Protein AF-A0A1Y0I5H1-F1 (afdb_monomer_lite)

InterPro domains:
  IPR023614 Porin domain superfamily [G3DSA:2.40.160.10] (7-225)

Organism: NCBI:txid141451

Sequence (228 aa):
MSQFDAQILVAAFELSYNDWTLGLRKSNMQVDVLLQNEVLRRGSSILEQTASSLSILPAENADIEGSNLSLRYDDGALLILGEMSYFDLEGLFVDTDSFYLTTGYRFGQWLPHITYARLNSTDDDIRRAPRIETIKNNLPAGSADQIAVATVQSLAPILWNQESTSYAIGVNYFFSPQVVGKLEAKMVTDRNGTISQFQNANTSGASAPVIPDDNRILIYGLSVDVVF

pLDDT: mean 78.59, std 16.6, range [37.0, 98.44]

Structure (mmCIF, N/CA/C/O backbone):
data_AF-A0A1Y0I5H1-F1
#
_entry.id   AF-A0A1Y0I5H1-F1
#
loop_
_atom_site.group_PDB
_atom_site.id
_atom_site.type_symbol
_atom_site.label_atom_id
_atom_site.label_alt_id
_atom_site.label_comp_id
_atom_site.label_asym_id
_atom_site.label_entity_id
_atom_site.label_seq_id
_atom_site.pdbx_PDB_ins_code
_atom_site.Cartn_x
_atom_site.Cartn_y
_atom_site.Cartn_z
_atom_site.occupancy
_atom_site.B_iso_or_equiv
_atom_site.auth_seq_id
_atom_site.auth_comp_id
_atom_site.auth_asym_id
_atom_site.auth_atom_id
_atom_site.pdbx_PDB_model_num
ATOM 1 N N . MET A 1 1 ? 28.558 2.112 -5.847 1.00 53.69 1 MET A N 1
ATOM 2 C CA . MET A 1 1 ? 27.935 2.276 -4.522 1.00 53.69 1 MET A CA 1
ATOM 3 C C . MET A 1 1 ? 26.735 3.186 -4.694 1.00 53.69 1 MET A C 1
ATOM 5 O O . MET A 1 1 ? 26.931 4.340 -5.035 1.00 53.69 1 MET A O 1
ATOM 9 N N . SER A 1 2 ? 25.517 2.660 -4.578 1.00 57.19 2 SER A N 1
ATOM 10 C CA . SER A 1 2 ? 24.308 3.486 -4.677 1.00 57.19 2 SER A CA 1
ATOM 11 C C . SER A 1 2 ? 24.184 4.406 -3.465 1.00 57.19 2 SER A C 1
ATOM 13 O O . SER A 1 2 ? 24.514 3.993 -2.353 1.00 57.19 2 SER A O 1
ATOM 15 N N . GLN A 1 3 ? 23.746 5.640 -3.701 1.00 66.19 3 GLN A N 1
ATOM 16 C CA . GLN A 1 3 ? 23.478 6.649 -2.679 1.00 66.19 3 GLN A CA 1
ATOM 17 C C . GLN A 1 3 ? 21.975 6.932 -2.657 1.00 66.19 3 GLN A C 1
ATOM 19 O O . GLN A 1 3 ? 21.329 6.878 -3.702 1.00 66.19 3 GLN A O 1
ATOM 24 N N . PHE A 1 4 ? 21.452 7.187 -1.460 1.00 71.12 4 PHE A N 1
ATOM 25 C CA . PHE A 1 4 ? 20.051 7.501 -1.211 1.00 71.12 4 PHE A CA 1
ATOM 26 C C . PHE A 1 4 ? 20.007 8.716 -0.286 1.00 71.12 4 PHE A C 1
ATOM 28 O O . PHE A 1 4 ? 20.601 8.661 0.795 1.00 71.12 4 PHE A O 1
ATOM 35 N N . ASP A 1 5 ? 19.344 9.785 -0.712 1.00 79.06 5 ASP A N 1
ATOM 36 C CA . ASP A 1 5 ? 18.984 10.914 0.151 1.00 79.06 5 ASP A CA 1
ATOM 37 C C . ASP A 1 5 ? 17.459 10.971 0.265 1.00 79.06 5 ASP A C 1
ATOM 39 O O . ASP A 1 5 ? 16.754 10.647 -0.687 1.00 79.06 5 ASP A O 1
ATOM 43 N N . ALA A 1 6 ? 16.939 11.286 1.447 1.00 81.44 6 ALA A N 1
ATOM 44 C CA . ALA A 1 6 ? 15.507 11.238 1.709 1.00 81.44 6 ALA A CA 1
ATOM 45 C C . ALA A 1 6 ? 15.081 12.353 2.659 1.00 81.44 6 ALA A C 1
ATOM 47 O O . ALA A 1 6 ? 15.573 12.470 3.785 1.00 81.44 6 ALA A O 1
ATOM 48 N N . GLN A 1 7 ? 14.087 13.122 2.227 1.00 85.00 7 GLN A N 1
ATOM 49 C CA . GLN A 1 7 ? 13.438 14.151 3.022 1.00 85.00 7 GLN A CA 1
ATOM 50 C C . GLN A 1 7 ? 11.961 13.809 3.184 1.00 85.00 7 GLN A C 1
ATOM 52 O O . GLN A 1 7 ? 11.252 13.523 2.222 1.00 85.00 7 GLN A O 1
ATOM 57 N N . ILE A 1 8 ? 11.480 13.833 4.426 1.00 85.69 8 ILE A N 1
ATOM 58 C CA . ILE A 1 8 ? 10.082 13.540 4.744 1.00 85.69 8 ILE A CA 1
ATOM 59 C C . ILE A 1 8 ? 9.543 14.665 5.615 1.00 85.69 8 ILE A C 1
ATOM 61 O O . ILE A 1 8 ? 10.059 14.931 6.702 1.00 85.69 8 ILE A O 1
ATOM 65 N N . LEU A 1 9 ? 8.462 15.290 5.158 1.00 89.50 9 LEU A N 1
ATOM 66 C CA . LEU A 1 9 ? 7.702 16.262 5.927 1.00 89.50 9 LEU A CA 1
ATOM 67 C C . LEU A 1 9 ? 6.339 15.679 6.284 1.00 89.50 9 LEU A C 1
ATOM 69 O O . LEU A 1 9 ? 5.586 15.238 5.418 1.00 89.50 9 LEU A O 1
ATOM 73 N N . VAL A 1 10 ? 5.992 15.732 7.567 1.00 90.69 10 VAL A N 1
ATOM 74 C CA . VAL A 1 10 ? 4.729 15.207 8.084 1.00 90.69 10 VAL A CA 1
ATOM 75 C C . VAL A 1 10 ? 3.991 16.292 8.854 1.00 90.69 10 VAL A C 1
ATOM 77 O O . VAL A 1 10 ? 4.539 16.885 9.779 1.00 90.69 10 VAL A O 1
ATOM 80 N N . ALA A 1 11 ? 2.718 16.484 8.524 1.00 89.62 11 ALA A N 1
ATOM 81 C CA . ALA A 1 11 ? 1.758 17.204 9.345 1.00 89.62 11 ALA A CA 1
ATOM 82 C C . ALA A 1 11 ? 0.715 16.211 9.875 1.00 89.62 11 ALA A C 1
ATOM 84 O O . ALA A 1 11 ? 0.115 15.457 9.110 1.00 89.62 11 ALA A O 1
ATOM 85 N N . ALA A 1 12 ? 0.497 16.202 11.187 1.00 91.50 12 ALA A N 1
ATOM 86 C CA . ALA A 1 12 ? -0.486 15.340 11.832 1.00 91.50 12 ALA A CA 1
ATOM 87 C C . ALA A 1 12 ? -1.401 16.174 12.727 1.00 91.50 12 ALA A C 1
ATOM 89 O O . ALA A 1 12 ? -0.939 17.049 13.460 1.00 91.50 12 ALA A O 1
ATOM 90 N N . PHE A 1 13 ? -2.692 15.884 12.658 1.00 92.12 13 PHE A N 1
ATOM 91 C CA . PHE A 1 13 ? -3.715 16.429 13.528 1.00 92.12 13 PHE A CA 1
ATOM 92 C C . PHE A 1 13 ? -4.471 15.270 14.170 1.00 92.12 13 PHE A C 1
ATOM 94 O O . PHE A 1 13 ? -4.929 14.363 13.478 1.00 92.12 13 PHE A O 1
ATOM 101 N N . GLU A 1 14 ? -4.614 15.313 15.487 1.00 93.38 14 GLU A N 1
ATOM 102 C CA . GLU A 1 14 ? -5.397 14.343 16.242 1.00 93.38 14 GLU A CA 1
ATOM 103 C C . GLU A 1 14 ? -6.351 15.096 17.166 1.00 93.38 14 GLU A C 1
ATOM 105 O O . GLU A 1 14 ? -5.945 15.998 17.902 1.00 93.38 14 GLU A O 1
ATOM 110 N N . LEU A 1 15 ? -7.628 14.736 17.095 1.00 91.12 15 LEU A N 1
ATOM 111 C CA . LEU A 1 15 ? -8.673 15.214 17.982 1.00 91.12 15 LEU A CA 1
ATOM 112 C C . LEU A 1 15 ? -9.238 14.024 18.742 1.00 91.12 15 LEU A C 1
ATOM 114 O O . LEU A 1 15 ? -9.801 13.119 18.131 1.00 91.12 15 LEU A O 1
ATOM 118 N N . SER A 1 16 ? -9.157 14.084 20.064 1.00 92.69 16 SER A N 1
ATOM 119 C CA . SER A 1 16 ? -9.699 13.057 20.948 1.00 92.69 16 SER A CA 1
ATOM 120 C C . SER A 1 16 ? -10.659 13.699 21.944 1.00 92.69 16 SER A C 1
ATOM 122 O O . SER A 1 16 ? -10.320 14.700 22.581 1.00 92.69 16 SER A O 1
ATOM 124 N N . TYR A 1 17 ? -11.861 13.148 22.081 1.00 88.00 17 TYR A N 1
ATOM 125 C CA . TYR A 1 17 ? -12.844 13.571 23.077 1.00 88.00 17 TYR A CA 1
ATOM 126 C C . TYR A 1 17 ? -13.616 12.350 23.580 1.00 88.00 17 TYR A C 1
ATOM 128 O O . TYR A 1 17 ? -14.210 11.621 22.799 1.00 88.00 17 TYR A O 1
ATOM 136 N N . ASN A 1 18 ? -13.629 12.125 24.896 1.00 91.81 18 ASN A N 1
ATOM 137 C CA . ASN A 1 18 ? -14.123 10.880 25.498 1.00 91.81 18 ASN A CA 1
ATOM 138 C C . ASN A 1 18 ? -13.495 9.646 24.819 1.00 91.81 18 ASN A C 1
ATOM 140 O O . ASN A 1 18 ? -12.273 9.544 24.761 1.00 91.81 18 ASN A O 1
ATOM 144 N N . ASP A 1 19 ? -14.330 8.744 24.303 1.00 88.56 19 ASP A N 1
ATOM 145 C CA . ASP A 1 19 ? -13.908 7.499 23.667 1.00 88.56 19 ASP A CA 1
ATOM 146 C C . ASP A 1 19 ? -13.645 7.648 22.160 1.00 88.56 19 ASP A C 1
ATOM 148 O O . ASP A 1 19 ? -13.173 6.695 21.547 1.00 88.56 19 ASP A O 1
ATOM 152 N N . TRP A 1 20 ? -13.927 8.817 21.555 1.00 91.62 20 TRP A N 1
ATOM 153 C CA . TRP A 1 20 ? -13.687 9.045 20.128 1.00 91.62 20 TRP A CA 1
ATOM 154 C C . TRP A 1 20 ? -12.394 9.790 19.837 1.00 91.62 20 TRP A C 1
ATOM 156 O O . TRP A 1 20 ? -12.107 10.841 20.408 1.00 91.62 20 TRP A O 1
ATOM 166 N N . THR A 1 21 ? -11.672 9.255 18.859 1.00 95.00 21 THR A N 1
ATOM 167 C CA . THR A 1 21 ? -10.434 9.781 18.300 1.00 95.00 21 THR A CA 1
ATOM 168 C C . THR A 1 21 ? -10.585 9.911 16.790 1.00 95.00 21 THR A C 1
ATOM 170 O O . THR A 1 21 ? -10.915 8.947 16.099 1.00 95.00 21 THR A O 1
ATOM 173 N N . LEU A 1 22 ? -10.305 11.103 16.270 1.00 94.69 22 LEU A N 1
ATOM 174 C CA . LEU A 1 22 ? -10.183 11.408 14.851 1.00 94.69 22 LEU A CA 1
ATOM 175 C C . LEU A 1 22 ? -8.746 11.848 14.566 1.00 94.69 22 LEU A C 1
ATOM 177 O O . LEU A 1 22 ? -8.298 12.886 15.047 1.00 94.69 22 LEU A O 1
ATOM 181 N N . GLY A 1 23 ? -8.040 11.072 13.756 1.00 95.00 23 GLY A N 1
ATOM 182 C CA . GLY A 1 23 ? -6.705 11.378 13.266 1.00 95.00 23 GLY A CA 1
ATOM 183 C C . GLY A 1 23 ? -6.734 11.719 11.783 1.00 95.00 23 GLY A C 1
ATOM 184 O O . GLY A 1 23 ? -7.346 11.009 10.986 1.00 95.00 23 GLY A O 1
ATOM 185 N N . LEU A 1 24 ? -6.040 12.787 11.412 1.00 94.50 24 LEU A N 1
ATOM 186 C CA . LEU A 1 24 ? -5.734 13.147 10.035 1.00 94.50 24 LEU A CA 1
ATOM 187 C C . LEU A 1 24 ? -4.230 13.355 9.914 1.00 94.50 24 LEU A C 1
ATOM 189 O O . LEU A 1 24 ? -3.633 14.099 10.693 1.00 94.50 24 LEU A O 1
ATOM 193 N N . ARG A 1 25 ? -3.606 12.735 8.919 1.00 94.81 25 ARG A N 1
ATOM 194 C CA . ARG A 1 25 ? -2.179 12.913 8.655 1.00 94.81 25 ARG A CA 1
ATOM 195 C C . ARG A 1 25 ? -1.967 13.205 7.188 1.00 94.81 25 ARG A C 1
ATOM 197 O O . ARG A 1 25 ? -2.499 12.499 6.345 1.00 94.81 25 ARG A O 1
ATOM 204 N N . LYS A 1 26 ? -1.154 14.212 6.897 1.00 93.88 26 LYS A N 1
ATOM 205 C CA . LYS A 1 26 ? -0.602 14.444 5.568 1.00 93.88 26 LYS A CA 1
ATOM 206 C C . LYS A 1 26 ? 0.908 14.296 5.639 1.00 93.88 26 LYS A C 1
ATOM 208 O O . LYS A 1 26 ? 1.537 14.875 6.525 1.00 93.88 26 LYS A O 1
ATOM 213 N N . SER A 1 27 ? 1.501 13.582 4.698 1.00 92.75 27 SER A N 1
ATOM 214 C CA . SER A 1 27 ? 2.949 13.606 4.514 1.00 92.75 27 SER A CA 1
ATOM 215 C C . SER A 1 27 ? 3.306 13.881 3.071 1.00 92.75 27 SER A C 1
ATOM 217 O O . SER A 1 27 ? 2.583 13.470 2.170 1.00 92.75 27 SER A O 1
ATOM 219 N N . ASN A 1 28 ? 4.425 14.566 2.876 1.00 91.75 28 ASN A N 1
ATOM 220 C CA . ASN A 1 28 ? 5.107 14.628 1.596 1.00 91.75 28 ASN A CA 1
ATOM 221 C C . ASN A 1 28 ? 6.512 14.054 1.788 1.00 91.75 28 ASN A C 1
ATOM 223 O O . ASN A 1 28 ? 7.114 14.216 2.854 1.00 91.75 28 ASN A O 1
ATOM 227 N N . MET A 1 29 ? 7.006 13.370 0.775 1.00 90.62 29 MET A N 1
ATOM 228 C CA . MET A 1 29 ? 8.293 12.701 0.761 1.00 90.62 29 MET A CA 1
ATOM 229 C C . MET A 1 29 ? 8.994 13.039 -0.546 1.00 90.62 29 MET A C 1
ATOM 231 O O . MET A 1 29 ? 8.347 13.079 -1.584 1.00 90.62 29 MET A O 1
ATOM 235 N N . GLN A 1 30 ? 10.299 13.247 -0.470 1.00 88.31 30 GLN A N 1
ATOM 236 C CA . GLN A 1 30 ? 11.185 13.345 -1.618 1.00 88.31 30 GLN A CA 1
ATOM 237 C C . GLN A 1 30 ? 12.365 12.406 -1.371 1.00 88.31 30 GLN A C 1
ATOM 239 O O . GLN A 1 30 ? 12.932 12.414 -0.272 1.00 88.31 30 GLN A O 1
ATOM 244 N N . VAL A 1 31 ? 12.682 11.549 -2.337 1.00 82.50 31 VAL A N 1
ATOM 245 C CA . VAL A 1 31 ? 13.797 10.600 -2.253 1.00 82.50 31 VAL A CA 1
ATOM 246 C C . VAL A 1 31 ? 14.593 10.637 -3.544 1.00 82.50 31 VAL A C 1
ATOM 248 O O . VAL A 1 31 ? 14.040 10.361 -4.602 1.00 82.50 31 VAL A O 1
ATOM 251 N N . ASP A 1 32 ? 15.896 10.856 -3.417 1.00 80.44 32 ASP A N 1
ATOM 252 C CA . ASP A 1 32 ? 16.825 10.879 -4.540 1.00 80.44 32 ASP A CA 1
ATOM 253 C C . ASP A 1 32 ? 17.612 9.560 -4.555 1.00 80.44 32 ASP A C 1
ATOM 255 O O . ASP A 1 32 ? 18.224 9.161 -3.552 1.00 80.44 32 ASP A O 1
ATOM 259 N N . VAL A 1 33 ? 17.604 8.855 -5.687 1.00 71.38 33 VAL A N 1
ATOM 260 C CA . VAL A 1 33 ? 18.210 7.525 -5.843 1.00 71.38 33 VAL A CA 1
ATOM 261 C C . VAL A 1 33 ? 19.281 7.520 -6.930 1.00 71.38 33 VAL A C 1
ATOM 263 O O . VAL A 1 33 ? 18.996 7.755 -8.099 1.00 71.38 33 VAL A O 1
ATOM 266 N N . LEU A 1 34 ? 20.505 7.115 -6.575 1.00 71.00 34 LEU A N 1
ATOM 267 C CA . LEU A 1 34 ? 21.617 6.933 -7.521 1.00 71.00 34 LEU A CA 1
ATOM 268 C C . LEU A 1 34 ? 21.844 5.444 -7.842 1.00 71.00 34 LEU A C 1
ATOM 270 O O . LEU A 1 34 ? 22.349 4.673 -7.012 1.00 71.00 34 LEU A O 1
ATOM 274 N N . LEU A 1 35 ? 21.533 5.018 -9.073 1.00 63.56 35 LEU A N 1
ATOM 275 C CA . LEU A 1 35 ? 21.743 3.641 -9.558 1.00 63.56 35 LEU A CA 1
ATOM 276 C C . LEU A 1 35 ? 22.983 3.533 -10.462 1.00 63.56 35 LEU A C 1
ATOM 278 O O . LEU A 1 35 ? 23.001 4.014 -11.587 1.00 63.56 35 LEU A O 1
ATOM 282 N N . GLN A 1 36 ? 24.021 2.818 -10.013 1.00 67.38 36 GLN A N 1
ATOM 283 C CA . GLN A 1 36 ? 25.292 2.684 -10.752 1.00 67.38 36 GLN A CA 1
ATOM 284 C C . GLN A 1 36 ? 25.363 1.428 -11.651 1.00 67.38 36 GLN A C 1
ATOM 286 O O . GLN A 1 36 ? 26.366 0.712 -11.634 1.00 67.38 36 GLN A O 1
ATOM 291 N N . ASN A 1 37 ? 24.306 1.107 -12.410 1.00 72.75 37 ASN A N 1
ATOM 292 C CA . ASN A 1 37 ? 24.316 -0.044 -13.329 1.00 72.75 37 ASN A CA 1
ATOM 293 C C . ASN A 1 37 ? 24.606 0.378 -14.780 1.00 72.75 37 ASN A C 1
ATOM 295 O O . ASN A 1 37 ? 23.761 0.957 -15.456 1.00 72.75 37 ASN A O 1
ATOM 299 N N . GLU A 1 38 ? 25.788 0.014 -15.278 1.00 72.62 38 GLU A N 1
ATOM 300 C CA . GLU A 1 38 ? 26.283 0.405 -16.604 1.00 72.62 38 GLU A CA 1
ATOM 301 C C . GLU A 1 38 ? 25.491 -0.196 -17.781 1.00 72.62 38 GLU A C 1
ATOM 303 O O . GLU A 1 38 ? 25.327 0.453 -18.813 1.00 72.62 38 GLU A O 1
ATOM 308 N N . VAL A 1 39 ? 24.980 -1.426 -17.650 1.00 68.00 39 VAL A N 1
ATOM 309 C CA . VAL A 1 39 ? 24.221 -2.099 -18.724 1.00 68.00 39 VAL A CA 1
ATOM 310 C C . VAL A 1 39 ? 22.862 -1.444 -18.903 1.00 68.00 39 VAL A C 1
ATOM 312 O O . VAL A 1 39 ? 22.449 -1.171 -20.030 1.00 68.00 39 VAL A O 1
ATOM 315 N N . LEU A 1 40 ? 22.197 -1.160 -17.785 1.00 68.75 40 LEU A N 1
ATOM 316 C CA . LEU A 1 40 ? 20.958 -0.408 -17.785 1.00 68.75 40 LEU A CA 1
ATOM 317 C C . LEU A 1 40 ? 21.232 0.983 -18.383 1.00 68.75 40 LEU A C 1
ATOM 319 O O . LEU A 1 40 ? 20.644 1.312 -19.414 1.00 68.75 40 LEU A O 1
ATOM 323 N N . ARG A 1 41 ? 22.179 1.752 -17.827 1.00 72.75 41 ARG A N 1
ATOM 324 C CA . ARG A 1 41 ? 22.505 3.124 -18.265 1.00 72.75 41 ARG A CA 1
ATOM 325 C C . ARG A 1 41 ? 22.682 3.243 -19.783 1.00 72.75 41 ARG A C 1
ATOM 327 O O . ARG A 1 41 ? 22.099 4.120 -20.418 1.00 72.75 41 ARG A O 1
ATOM 334 N N . ARG A 1 42 ? 23.442 2.321 -20.382 1.00 74.00 42 ARG A N 1
ATOM 335 C CA . ARG A 1 42 ? 23.645 2.265 -21.838 1.00 74.00 42 ARG A CA 1
ATOM 336 C C . ARG A 1 42 ? 22.339 1.987 -22.586 1.00 74.00 42 ARG A C 1
ATOM 338 O O . ARG A 1 42 ? 22.044 2.688 -23.549 1.00 74.00 42 ARG A O 1
ATOM 345 N N . GLY A 1 43 ? 21.534 1.036 -22.111 1.00 69.69 43 GLY A N 1
ATOM 346 C CA . GLY A 1 43 ? 20.212 0.732 -22.664 1.00 69.69 43 GLY A CA 1
ATOM 347 C C . GLY A 1 43 ? 19.272 1.941 -22.705 1.00 69.69 43 GLY A C 1
ATOM 348 O O . GLY A 1 43 ? 18.711 2.210 -23.764 1.00 69.69 43 GLY A O 1
ATOM 349 N N . SER A 1 44 ? 19.145 2.703 -21.608 1.00 69.38 44 SER A N 1
ATOM 350 C CA . SER A 1 44 ? 18.296 3.915 -21.592 1.00 69.38 44 SER A CA 1
ATOM 351 C C . SER A 1 44 ? 18.821 5.000 -22.516 1.00 69.38 44 SER A C 1
ATOM 353 O O . SER A 1 44 ? 18.056 5.520 -23.316 1.00 69.38 44 SER A O 1
ATOM 355 N N . SER A 1 45 ? 20.132 5.269 -22.521 1.00 72.69 45 SER A N 1
ATOM 356 C CA . SER A 1 45 ? 20.697 6.320 -23.385 1.00 72.69 45 SER A CA 1
ATOM 357 C C . SER A 1 45 ? 20.431 6.088 -24.881 1.00 72.69 45 SER A C 1
ATOM 359 O O . SER A 1 45 ? 20.210 7.029 -25.642 1.00 72.69 45 SER A O 1
ATOM 361 N N . ILE A 1 46 ? 20.403 4.822 -25.309 1.00 70.94 46 ILE A N 1
ATOM 362 C CA . ILE A 1 46 ? 20.070 4.435 -26.685 1.00 70.94 46 ILE A CA 1
ATOM 363 C C . ILE A 1 46 ? 18.572 4.627 -26.949 1.00 70.94 46 ILE A C 1
ATOM 365 O O . ILE A 1 46 ? 18.185 5.062 -28.037 1.00 70.94 46 ILE A O 1
ATOM 369 N N . LEU A 1 47 ? 17.729 4.320 -25.960 1.00 69.81 47 LEU A N 1
ATOM 370 C CA . LEU A 1 47 ? 16.278 4.474 -26.045 1.00 69.81 47 LEU A CA 1
ATOM 371 C C . LEU A 1 47 ? 15.877 5.953 -26.076 1.00 69.81 47 LEU A C 1
ATOM 373 O O . LEU A 1 47 ? 15.130 6.325 -26.972 1.00 69.81 47 LEU A O 1
ATOM 377 N N . GLU A 1 48 ? 16.459 6.801 -25.231 1.00 69.25 48 GLU A N 1
ATOM 378 C CA . GLU A 1 48 ? 16.252 8.256 -25.219 1.00 69.25 48 GLU A CA 1
ATOM 379 C C . GLU A 1 48 ? 16.714 8.918 -26.524 1.00 69.25 48 GLU A C 1
ATOM 381 O O . GLU A 1 48 ? 16.016 9.763 -27.085 1.00 69.25 48 GLU A O 1
ATOM 386 N N . GLN A 1 49 ? 17.871 8.512 -27.059 1.00 69.81 49 GLN A N 1
ATOM 387 C CA . GLN A 1 49 ? 18.387 9.061 -28.316 1.00 69.81 49 GLN A CA 1
ATOM 388 C C . GLN A 1 49 ? 17.516 8.674 -29.521 1.00 69.81 49 GLN A C 1
ATOM 390 O O . GLN A 1 49 ? 17.398 9.442 -30.476 1.00 69.81 49 GLN A O 1
ATOM 395 N N . THR A 1 50 ? 16.905 7.488 -29.486 1.00 65.00 50 THR A N 1
ATOM 396 C CA . THR A 1 50 ? 16.101 6.960 -30.601 1.00 65.00 50 THR A CA 1
ATOM 397 C C . THR A 1 50 ? 14.616 7.307 -30.468 1.00 65.00 50 THR A C 1
ATOM 399 O O . THR A 1 50 ? 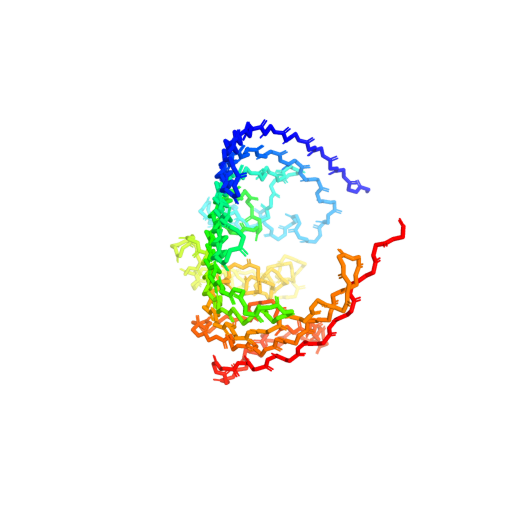13.898 7.419 -31.462 1.00 65.00 50 THR A O 1
ATOM 402 N N . ALA A 1 51 ? 14.145 7.493 -29.242 1.00 62.91 51 ALA A N 1
ATOM 403 C 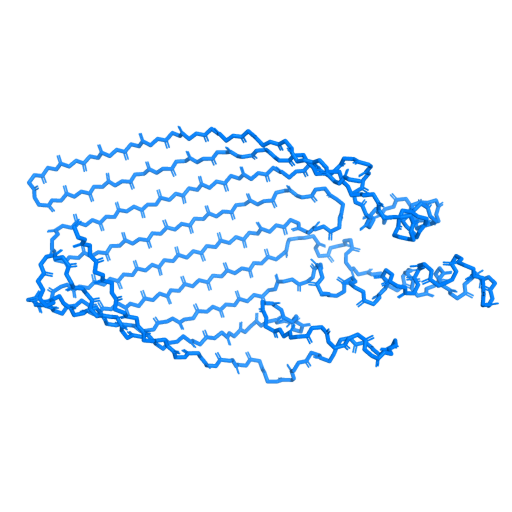CA . ALA A 1 51 ? 12.790 7.865 -28.898 1.00 62.91 51 ALA A CA 1
ATOM 404 C C . ALA A 1 51 ? 12.829 8.720 -27.629 1.00 62.91 51 ALA A C 1
ATOM 406 O O . ALA A 1 51 ? 12.709 8.217 -26.520 1.00 62.91 51 ALA A O 1
ATOM 407 N N . SER A 1 52 ? 12.930 10.035 -27.807 1.00 57.97 52 SER A N 1
ATOM 408 C CA . SER A 1 52 ? 13.062 11.013 -26.718 1.00 57.97 52 SER A CA 1
ATOM 409 C C . SER A 1 52 ? 11.907 11.028 -25.710 1.00 57.97 52 SER A C 1
ATOM 411 O O . SER A 1 52 ? 12.013 11.675 -24.678 1.00 57.97 52 SER A O 1
ATOM 413 N N . SER A 1 53 ? 10.805 10.331 -26.001 1.00 55.91 53 SER A N 1
ATOM 414 C CA . SER A 1 53 ? 9.687 10.113 -25.077 1.00 55.91 53 SER A CA 1
ATOM 415 C C . SER A 1 53 ? 9.818 8.834 -24.233 1.00 55.91 53 SER A C 1
ATOM 417 O O . SER A 1 53 ? 8.884 8.498 -23.520 1.00 55.91 53 SER A O 1
ATOM 419 N N . LEU A 1 54 ? 10.888 8.051 -24.399 1.00 56.69 54 LEU A N 1
ATOM 420 C CA . LEU A 1 54 ? 11.166 6.807 -23.678 1.00 56.69 54 LEU A CA 1
ATOM 421 C C . LEU A 1 54 ? 12.415 7.025 -22.818 1.00 56.69 54 LEU A C 1
ATOM 423 O O . LEU A 1 54 ? 13.509 6.605 -23.188 1.00 56.69 54 LEU A O 1
ATOM 427 N N . SER A 1 55 ? 12.235 7.695 -21.681 1.00 55.50 55 SER A N 1
ATOM 428 C CA . SER A 1 55 ? 13.192 7.624 -20.576 1.00 55.50 55 SER A CA 1
ATOM 429 C C . SER A 1 55 ? 12.808 6.410 -19.741 1.00 55.50 55 SER A C 1
ATOM 431 O O . SER A 1 55 ? 11.682 6.322 -19.264 1.00 55.50 55 SER A O 1
ATOM 433 N N . ILE A 1 56 ? 13.677 5.405 -19.693 1.00 53.81 56 ILE A N 1
ATOM 434 C CA . ILE A 1 56 ? 13.355 4.093 -19.105 1.00 53.81 56 ILE A CA 1
ATOM 435 C C . ILE A 1 56 ? 14.185 3.845 -17.854 1.00 53.81 56 ILE A C 1
ATOM 437 O O . ILE A 1 56 ? 13.833 3.025 -17.011 1.00 53.81 56 ILE A O 1
ATOM 441 N N . LEU A 1 57 ? 15.291 4.557 -17.706 1.00 55.19 57 LEU A N 1
ATOM 442 C CA . LEU A 1 57 ? 16.009 4.590 -16.455 1.00 55.19 57 LEU A CA 1
ATOM 443 C C . LEU A 1 57 ? 15.907 5.967 -15.868 1.00 55.19 57 LEU A C 1
ATOM 445 O O . LEU A 1 57 ? 15.773 6.939 -16.610 1.00 55.19 57 LEU A O 1
ATOM 449 N N . PRO A 1 58 ? 16.027 6.059 -14.543 1.00 49.72 58 PRO A N 1
ATOM 450 C CA . PRO A 1 58 ? 16.331 7.344 -13.993 1.00 49.72 58 PRO A CA 1
ATOM 451 C C . PRO A 1 58 ? 17.632 7.825 -14.624 1.00 49.72 58 PRO A C 1
ATOM 453 O O . PRO A 1 58 ? 18.538 7.025 -14.917 1.00 49.72 58 PRO A O 1
ATOM 456 N N . ALA A 1 59 ? 17.731 9.140 -14.801 1.00 50.28 59 ALA A N 1
ATOM 457 C CA . ALA A 1 59 ? 19.029 9.769 -14.913 1.00 50.28 59 ALA A CA 1
ATOM 458 C C . ALA A 1 59 ? 19.887 9.315 -13.718 1.00 50.28 59 ALA A C 1
ATOM 460 O O . ALA A 1 59 ? 19.443 8.613 -12.812 1.00 50.28 59 ALA A O 1
ATOM 461 N N . GLU A 1 60 ? 21.153 9.694 -13.679 1.00 54.81 60 GLU A N 1
ATOM 462 C CA . GLU A 1 60 ? 22.027 9.319 -12.563 1.00 54.81 60 GLU A CA 1
ATOM 463 C C . GLU A 1 60 ? 21.399 9.661 -11.185 1.00 54.81 60 GLU A C 1
ATOM 465 O O . GLU A 1 60 ? 21.726 9.008 -10.205 1.00 54.81 60 GLU A O 1
ATOM 470 N N . ASN A 1 61 ? 20.383 10.532 -11.139 1.00 60.66 61 ASN A N 1
ATOM 471 C CA . ASN A 1 61 ? 19.466 10.712 -10.019 1.00 60.66 61 ASN A CA 1
ATOM 472 C C . ASN A 1 61 ? 18.022 10.355 -10.441 1.00 60.66 61 ASN A C 1
ATOM 474 O O . ASN A 1 61 ? 17.527 10.890 -11.434 1.00 60.66 61 ASN A O 1
ATOM 478 N N . ALA A 1 62 ? 17.380 9.429 -9.724 1.00 67.06 62 ALA A N 1
ATOM 479 C CA . ALA A 1 62 ? 15.929 9.243 -9.746 1.00 67.06 62 ALA A CA 1
ATOM 480 C C . ALA A 1 62 ? 15.326 10.061 -8.620 1.00 67.06 62 ALA A C 1
ATOM 482 O O . ALA A 1 62 ? 15.653 9.781 -7.465 1.00 67.06 62 ALA A O 1
ATOM 483 N N . ASP A 1 63 ? 14.420 10.969 -8.945 1.00 76.19 63 ASP A N 1
ATOM 484 C CA . ASP A 1 63 ? 13.683 11.709 -7.936 1.00 76.19 63 ASP A CA 1
ATOM 485 C C . ASP A 1 63 ? 12.318 11.031 -7.756 1.00 76.19 63 ASP A C 1
ATOM 487 O O . ASP A 1 63 ? 11.600 10.721 -8.710 1.00 76.19 63 ASP A O 1
ATOM 491 N N . ILE A 1 64 ? 12.007 10.698 -6.507 1.00 81.06 64 ILE A N 1
ATOM 492 C CA . ILE A 1 64 ? 10.746 10.093 -6.091 1.00 81.06 64 ILE A CA 1
ATOM 493 C C . ILE A 1 64 ? 10.039 11.109 -5.219 1.00 81.06 64 ILE A C 1
ATOM 495 O O . ILE A 1 64 ? 10.449 11.341 -4.078 1.00 81.06 64 ILE A O 1
ATOM 499 N N . GLU A 1 65 ? 8.947 11.666 -5.718 1.00 88.31 65 GLU A N 1
ATOM 500 C CA . GLU A 1 65 ? 8.086 12.547 -4.950 1.00 88.31 65 GLU A CA 1
ATOM 501 C C . GLU A 1 65 ? 6.818 11.800 -4.548 1.00 88.31 65 GLU A C 1
ATOM 503 O O . GLU A 1 65 ? 6.150 11.149 -5.339 1.00 88.31 65 GLU A O 1
ATOM 508 N N . GLY A 1 66 ? 6.479 11.848 -3.267 1.00 90.44 66 GLY A N 1
ATOM 509 C CA . GLY A 1 66 ? 5.330 11.144 -2.722 1.00 90.44 66 GLY A CA 1
ATOM 510 C C . GLY A 1 66 ? 4.487 12.061 -1.867 1.00 90.44 66 GLY A C 1
ATOM 511 O O . GLY A 1 66 ? 5.008 12.859 -1.089 1.00 90.44 66 GLY A O 1
ATOM 512 N N . SER A 1 67 ? 3.172 11.903 -1.930 1.00 93.44 67 SER A N 1
ATOM 513 C CA . SER A 1 67 ? 2.262 12.490 -0.956 1.00 93.44 67 SER A CA 1
ATOM 514 C C . SER A 1 67 ? 1.267 11.460 -0.447 1.00 93.44 67 SER A C 1
ATOM 516 O O . SER A 1 67 ? 0.861 10.541 -1.153 1.00 93.44 67 SER A O 1
ATOM 518 N N . ASN A 1 68 ? 0.885 11.602 0.814 1.00 94.31 68 ASN A N 1
ATOM 519 C CA . ASN A 1 68 ? -0.024 10.689 1.485 1.00 94.31 68 ASN A CA 1
ATOM 520 C C . ASN A 1 68 ? -1.008 11.475 2.340 1.00 94.31 68 ASN A C 1
ATOM 522 O O . ASN A 1 68 ? -0.640 12.474 2.968 1.00 94.31 68 ASN A O 1
ATOM 526 N N . LEU A 1 69 ? -2.250 11.006 2.372 1.00 95.94 69 LEU A N 1
ATOM 527 C CA . LEU A 1 69 ? -3.279 11.465 3.286 1.00 95.94 69 LEU A CA 1
ATOM 528 C C . LEU A 1 69 ? -3.898 10.250 3.970 1.00 95.94 69 LEU A C 1
ATOM 530 O O . LEU A 1 69 ? -4.488 9.399 3.304 1.00 95.94 69 LEU A O 1
ATOM 534 N N . SER A 1 70 ? -3.824 10.212 5.296 1.00 96.69 70 SER A N 1
ATOM 535 C CA . SER A 1 70 ? -4.450 9.168 6.095 1.00 96.69 70 SER A CA 1
ATOM 536 C C . SER A 1 70 ? -5.493 9.717 7.058 1.00 96.69 70 SER A C 1
ATOM 538 O O . SER A 1 70 ? -5.400 10.833 7.580 1.00 96.69 70 SER A O 1
ATOM 540 N N . LEU A 1 71 ? -6.525 8.904 7.250 1.00 97.06 71 LEU A N 1
ATOM 541 C CA . LEU A 1 71 ? -7.664 9.123 8.120 1.00 97.06 71 LEU A CA 1
ATOM 542 C C . LEU A 1 71 ? -7.739 7.963 9.106 1.00 97.06 71 LEU A C 1
ATOM 544 O O . LEU A 1 71 ? -7.700 6.791 8.726 1.00 97.06 71 LEU A O 1
ATOM 548 N N . ARG A 1 72 ? -7.953 8.300 10.370 1.00 97.75 72 ARG A N 1
ATOM 549 C CA . ARG A 1 72 ? -8.298 7.346 11.413 1.00 97.75 72 ARG A CA 1
ATOM 550 C C . ARG A 1 72 ? -9.500 7.853 12.181 1.00 97.75 72 ARG A C 1
ATOM 552 O O . ARG A 1 72 ? -9.498 8.986 12.638 1.00 97.75 72 ARG A O 1
ATOM 559 N N . TYR A 1 73 ? -10.480 6.991 12.377 1.00 97.25 73 TYR A N 1
ATOM 560 C CA . TYR A 1 73 ? -11.561 7.201 13.323 1.00 97.25 73 TYR A CA 1
ATOM 561 C C . TYR A 1 73 ? -11.694 5.967 14.211 1.00 97.25 73 TYR A C 1
ATOM 563 O O . TYR A 1 73 ? -11.679 4.841 13.714 1.00 97.25 73 TYR A O 1
ATOM 571 N N . ASP A 1 74 ? -11.793 6.177 15.515 1.00 96.81 74 ASP A N 1
ATOM 572 C CA . ASP A 1 74 ? -11.980 5.118 16.502 1.00 96.81 74 ASP A CA 1
ATOM 573 C C . ASP A 1 74 ? -12.825 5.664 17.651 1.00 96.81 74 ASP A C 1
ATOM 575 O O . ASP A 1 74 ? -12.411 6.645 18.256 1.00 96.81 74 ASP A O 1
ATOM 579 N N . ASP A 1 75 ? -13.989 5.077 17.935 1.00 95.25 75 ASP A N 1
ATOM 580 C CA . ASP A 1 75 ? -14.858 5.468 19.064 1.00 95.25 75 ASP A CA 1
ATOM 581 C C . ASP A 1 75 ? -14.932 4.418 20.183 1.00 95.25 75 ASP A C 1
ATOM 583 O O . ASP A 1 75 ? -15.832 4.434 21.023 1.00 95.25 75 ASP A O 1
ATOM 587 N N . GLY A 1 76 ? -14.009 3.455 20.162 1.00 91.94 76 GLY A N 1
ATOM 588 C CA . GLY A 1 76 ? -14.012 2.308 21.062 1.00 91.94 76 GLY A CA 1
ATOM 589 C C . GLY A 1 76 ? -14.901 1.155 20.588 1.00 91.94 76 GLY A C 1
ATOM 590 O O . GLY A 1 76 ? -14.611 0.009 20.929 1.00 91.94 76 GLY A O 1
ATOM 591 N N . ALA A 1 77 ? -15.899 1.388 19.731 1.00 95.38 77 ALA A N 1
ATOM 592 C CA . ALA A 1 77 ? -16.692 0.336 19.096 1.00 95.38 77 ALA A CA 1
ATOM 593 C C . ALA A 1 77 ? -16.349 0.208 17.607 1.00 95.38 77 ALA A C 1
ATOM 595 O O . ALA A 1 77 ? -15.901 -0.841 17.157 1.00 95.38 77 ALA A O 1
ATOM 596 N N . LEU A 1 78 ? -16.502 1.277 16.843 1.00 96.69 78 LEU A N 1
ATOM 597 C CA . LEU A 1 78 ? -16.217 1.373 15.424 1.00 96.69 78 LEU A CA 1
ATOM 598 C C . LEU A 1 78 ? -14.771 1.826 15.193 1.00 96.69 78 LEU A C 1
ATOM 600 O O . LEU A 1 78 ? -14.305 2.802 15.771 1.00 96.69 78 LEU A O 1
ATOM 604 N N . LEU A 1 79 ? -14.082 1.132 14.291 1.00 97.38 79 LEU A N 1
ATOM 605 C CA . LEU A 1 79 ? -12.777 1.507 13.763 1.00 97.38 79 LEU A CA 1
ATOM 606 C C . LEU A 1 79 ? -12.904 1.757 12.260 1.00 97.38 79 LEU A C 1
ATOM 608 O O . LEU A 1 79 ? -13.401 0.903 11.522 1.00 97.38 79 LEU A O 1
ATOM 612 N N . ILE A 1 80 ? -12.409 2.901 11.798 1.00 98.00 80 ILE A N 1
ATOM 613 C CA . ILE A 1 80 ? -12.241 3.221 10.381 1.00 98.00 80 ILE A CA 1
ATOM 614 C C . ILE A 1 80 ? -10.809 3.699 10.168 1.00 98.00 80 ILE A C 1
ATOM 616 O O . ILE A 1 80 ? -10.333 4.604 10.851 1.00 98.00 80 ILE A O 1
ATOM 620 N N . LEU A 1 81 ? -10.127 3.099 9.200 1.00 98.06 81 LEU A N 1
ATOM 621 C CA . LEU A 1 81 ? -8.788 3.485 8.769 1.00 98.06 81 LEU A CA 1
ATOM 622 C C . LEU A 1 81 ? -8.814 3.662 7.262 1.00 98.06 81 LEU A C 1
ATOM 624 O O . LEU A 1 81 ? -9.246 2.757 6.556 1.00 98.06 81 LEU A O 1
ATOM 628 N N . GLY A 1 82 ? -8.342 4.790 6.764 1.00 97.56 82 GLY A N 1
ATOM 629 C CA . GLY A 1 82 ? -8.238 5.029 5.335 1.00 97.56 82 GLY A CA 1
ATOM 630 C C . GLY A 1 82 ? -6.934 5.716 5.004 1.00 97.56 82 GLY A C 1
ATOM 631 O O . GLY A 1 82 ? -6.428 6.506 5.797 1.00 97.56 82 GLY A O 1
ATOM 632 N N . GLU A 1 83 ? -6.403 5.429 3.832 1.00 97.62 83 GLU A N 1
ATOM 633 C CA . GLU A 1 83 ? -5.195 6.075 3.348 1.00 97.62 83 GLU A CA 1
ATOM 634 C C . GLU A 1 83 ? -5.239 6.179 1.836 1.00 97.62 83 GLU A C 1
ATOM 636 O O . GLU A 1 83 ? -5.687 5.251 1.167 1.00 97.62 83 GLU A O 1
ATOM 641 N N . MET A 1 84 ? -4.771 7.304 1.311 1.00 96.00 84 MET A N 1
ATOM 642 C CA . MET A 1 84 ? -4.475 7.491 -0.102 1.00 96.00 84 MET A CA 1
ATOM 643 C C . MET A 1 84 ? -3.032 7.960 -0.248 1.00 96.00 84 MET A C 1
ATOM 645 O O . MET A 1 84 ? -2.598 8.842 0.495 1.00 96.00 84 MET A O 1
ATOM 649 N N . SER A 1 85 ? -2.315 7.392 -1.211 1.00 94.44 85 SER A N 1
ATOM 650 C CA . SER A 1 85 ? -0.961 7.806 -1.569 1.00 94.44 85 SER A CA 1
ATOM 651 C C . SER A 1 85 ? -0.859 8.034 -3.062 1.00 94.44 85 SER A C 1
ATOM 653 O O . SER A 1 85 ? -1.425 7.265 -3.836 1.00 94.44 85 SER A O 1
ATOM 655 N N . TYR A 1 86 ? -0.084 9.044 -3.419 1.00 92.62 86 TYR A N 1
ATOM 656 C CA . TYR A 1 86 ? 0.282 9.397 -4.780 1.00 92.62 86 TYR A CA 1
ATOM 657 C C . TYR A 1 86 ? 1.804 9.459 -4.821 1.00 92.62 86 TYR A C 1
ATOM 659 O O . TYR A 1 86 ? 2.400 10.102 -3.951 1.00 92.62 86 TYR A O 1
ATOM 667 N N . PHE A 1 87 ? 2.416 8.789 -5.785 1.00 86.69 87 PHE A N 1
ATOM 668 C CA . PHE A 1 87 ? 3.852 8.844 -6.030 1.00 86.69 87 PHE A CA 1
ATOM 669 C C . PHE A 1 87 ? 4.086 9.253 -7.476 1.00 86.69 87 PHE A C 1
ATOM 671 O O . PHE A 1 87 ? 3.586 8.575 -8.367 1.00 86.69 87 PHE A O 1
ATOM 678 N N . ASP A 1 88 ? 4.824 10.340 -7.653 1.00 84.38 88 ASP A N 1
ATOM 679 C CA . ASP A 1 88 ? 5.405 10.790 -8.913 1.00 84.38 88 ASP A CA 1
ATOM 680 C C . ASP A 1 88 ? 6.847 10.268 -8.943 1.00 84.38 88 ASP A C 1
ATOM 682 O O . ASP A 1 88 ? 7.611 10.438 -7.980 1.00 84.38 88 ASP A O 1
ATOM 686 N N . LEU A 1 89 ? 7.167 9.492 -9.969 1.00 75.81 89 LEU A N 1
ATOM 687 C CA . LEU A 1 89 ? 8.398 8.726 -10.043 1.00 75.81 89 LEU A CA 1
ATOM 688 C C . LEU A 1 89 ? 9.116 9.019 -11.352 1.00 75.81 89 LEU A C 1
ATOM 690 O O . LEU A 1 89 ? 8.690 8.596 -12.424 1.00 75.81 89 LEU A O 1
ATOM 694 N N . GLU A 1 90 ? 10.296 9.629 -11.270 1.00 70.19 90 GLU A N 1
ATOM 695 C CA . GLU A 1 90 ? 11.115 9.799 -12.461 1.00 70.19 90 GLU A CA 1
ATOM 696 C C . GLU A 1 90 ? 11.853 8.494 -12.840 1.00 70.19 90 GLU A C 1
ATOM 698 O O . GLU A 1 90 ? 12.510 7.828 -12.030 1.00 70.19 90 GLU A O 1
ATOM 703 N N . GLY A 1 91 ? 11.805 8.131 -14.127 1.00 62.91 91 GLY A N 1
ATOM 704 C CA . GLY A 1 91 ? 12.646 7.082 -14.708 1.00 62.91 91 GLY A CA 1
ATOM 705 C C . GLY A 1 91 ? 12.007 5.691 -14.795 1.00 62.91 91 GLY A C 1
ATOM 706 O O . GLY A 1 91 ? 11.103 5.460 -15.587 1.00 62.91 91 GLY A O 1
ATOM 707 N N . LEU A 1 92 ? 12.575 4.702 -14.087 1.00 55.41 92 LEU A N 1
ATOM 708 C CA . LEU A 1 92 ? 12.213 3.277 -14.248 1.00 55.41 92 LEU A CA 1
ATOM 709 C C . LEU A 1 92 ? 10.913 2.890 -13.538 1.00 55.41 92 LEU A C 1
ATOM 711 O O . LEU A 1 92 ? 10.304 1.873 -13.882 1.00 55.41 92 LEU A O 1
ATOM 715 N N . PHE A 1 93 ? 10.536 3.648 -12.519 1.00 65.94 93 PHE A N 1
ATOM 716 C CA . PHE A 1 93 ? 9.304 3.430 -11.785 1.00 65.94 93 PHE A CA 1
ATOM 717 C C . PHE A 1 93 ? 8.200 4.277 -12.414 1.00 65.94 93 PHE A C 1
ATOM 719 O O . PHE A 1 93 ? 8.484 5.259 -13.083 1.00 65.94 93 PHE A O 1
ATOM 726 N N . VAL A 1 94 ? 6.959 3.841 -12.252 1.00 71.94 94 VAL A N 1
ATOM 727 C CA . VAL A 1 94 ? 5.788 4.519 -12.813 1.00 71.94 94 VAL A CA 1
ATOM 728 C C . VAL A 1 94 ? 5.033 5.238 -11.730 1.00 71.94 94 VAL A C 1
ATOM 730 O O . VAL A 1 94 ? 4.903 4.705 -10.619 1.00 71.94 94 VAL A O 1
ATOM 733 N N . ASP A 1 95 ? 4.447 6.368 -12.092 1.00 83.31 95 ASP A N 1
ATOM 734 C CA . ASP A 1 95 ? 3.550 7.078 -11.204 1.00 83.31 95 ASP A CA 1
ATOM 735 C C . ASP A 1 95 ? 2.495 6.118 -10.671 1.00 83.31 95 ASP A C 1
ATOM 737 O O . ASP A 1 95 ? 1.946 5.277 -11.398 1.00 83.31 95 ASP A O 1
ATOM 741 N N . THR A 1 96 ? 2.289 6.169 -9.361 1.00 86.62 96 THR A N 1
ATOM 742 C CA . THR A 1 96 ? 1.490 5.180 -8.654 1.00 86.62 96 THR A CA 1
ATOM 743 C C . THR A 1 96 ? 0.525 5.842 -7.693 1.00 86.62 96 THR A C 1
ATOM 745 O O . THR A 1 96 ? 0.917 6.503 -6.730 1.00 86.62 96 THR A O 1
ATOM 748 N N . ASP A 1 97 ? -0.745 5.505 -7.883 1.00 92.00 97 ASP A N 1
ATOM 749 C CA . ASP A 1 97 ? -1.836 5.861 -6.999 1.00 92.00 97 ASP A CA 1
ATOM 750 C C . ASP A 1 97 ? -2.265 4.637 -6.202 1.00 92.00 97 ASP A C 1
ATOM 752 O O . ASP A 1 97 ? -2.522 3.552 -6.737 1.00 92.00 97 ASP A O 1
ATOM 756 N N . SER A 1 98 ? -2.393 4.807 -4.893 1.00 93.31 98 SER A N 1
ATOM 757 C CA . SER A 1 98 ? -2.900 3.761 -4.017 1.00 93.31 98 SER A CA 1
ATOM 758 C C . SER A 1 98 ? -3.910 4.303 -3.028 1.00 93.31 98 SER A C 1
ATOM 760 O O . SER A 1 98 ? -3.833 5.440 -2.570 1.00 93.31 98 SER A O 1
ATOM 762 N N . PHE A 1 99 ? -4.876 3.463 -2.687 1.00 96.12 99 PHE A N 1
ATOM 763 C CA . PHE A 1 99 ? -5.857 3.762 -1.664 1.00 96.12 99 PHE A CA 1
ATOM 764 C C . PHE A 1 99 ? -6.237 2.496 -0.916 1.00 96.12 99 PHE A C 1
ATOM 766 O O . PHE A 1 99 ? -6.380 1.434 -1.523 1.00 96.12 99 PHE A O 1
ATOM 773 N N . TYR A 1 100 ? -6.491 2.617 0.381 1.00 96.94 100 TYR A N 1
ATOM 774 C CA . TYR A 1 100 ? -7.224 1.604 1.119 1.00 96.94 100 TYR A CA 1
ATOM 775 C C . TYR A 1 100 ? -8.220 2.211 2.100 1.00 96.94 100 TYR A C 1
ATOM 777 O O . TYR A 1 100 ? -8.051 3.320 2.602 1.00 96.94 100 TYR A O 1
ATOM 785 N N . LEU A 1 101 ? -9.245 1.425 2.415 1.00 98.19 101 LEU A N 1
ATOM 786 C CA . LEU A 1 101 ? -10.209 1.683 3.471 1.00 98.19 101 LEU A CA 1
ATOM 787 C C . LEU A 1 101 ? -10.463 0.390 4.233 1.00 98.19 101 LEU A C 1
ATOM 789 O O . LEU A 1 101 ? -10.822 -0.629 3.648 1.00 98.19 101 LEU A O 1
ATOM 793 N N . THR A 1 102 ? -10.301 0.448 5.545 1.00 98.44 102 THR A N 1
ATOM 794 C CA . THR A 1 102 ? -10.636 -0.616 6.482 1.00 98.44 102 THR A CA 1
ATOM 795 C C . THR A 1 102 ? -11.716 -0.123 7.421 1.00 98.44 102 THR A C 1
ATOM 797 O O . THR A 1 102 ? -11.612 0.971 7.971 1.00 98.44 102 THR A O 1
ATOM 800 N N . THR A 1 103 ? -12.732 -0.948 7.640 1.00 98.38 103 THR A N 1
ATOM 801 C CA . THR A 1 103 ? -13.733 -0.713 8.678 1.00 98.38 103 THR A CA 1
ATOM 802 C C . THR A 1 103 ? -13.937 -1.976 9.498 1.00 98.38 103 THR A C 1
ATOM 804 O O . THR A 1 103 ? -13.931 -3.083 8.957 1.00 98.38 103 THR A O 1
ATOM 807 N N . GLY A 1 104 ? -14.089 -1.821 10.807 1.00 98.25 104 GLY A N 1
ATOM 808 C CA . GLY A 1 104 ? -14.343 -2.923 11.722 1.00 98.25 104 GLY A CA 1
ATOM 809 C C . GLY A 1 104 ? -15.133 -2.471 12.936 1.00 98.25 104 GLY A C 1
ATOM 810 O O . GLY A 1 104 ? -15.134 -1.293 13.280 1.00 98.25 104 GLY A O 1
ATOM 811 N N . TYR A 1 105 ? -15.806 -3.413 13.587 1.00 98.00 105 TYR A N 1
ATOM 812 C CA . TYR A 1 105 ? -16.625 -3.136 14.764 1.00 98.00 105 TYR A CA 1
ATOM 813 C C . TYR A 1 105 ? -16.265 -4.084 15.908 1.00 98.00 105 TYR A C 1
ATOM 815 O O . TYR A 1 105 ? -16.150 -5.291 15.701 1.00 98.00 105 TYR A O 1
ATOM 823 N N . ARG A 1 106 ? -16.086 -3.543 17.114 1.00 97.19 106 ARG A N 1
ATOM 824 C CA . ARG A 1 106 ? -15.691 -4.274 18.318 1.00 97.19 106 ARG A CA 1
ATOM 825 C C . ARG A 1 106 ? -16.906 -4.863 19.024 1.00 97.19 106 ARG A C 1
ATOM 827 O O . ARG A 1 106 ? -17.837 -4.162 19.411 1.00 97.19 106 ARG A O 1
ATOM 834 N N . PHE A 1 107 ? -16.845 -6.167 19.258 1.00 96.81 107 PHE A N 1
ATOM 835 C CA . PHE A 1 107 ? -17.795 -6.938 20.050 1.00 96.81 107 PHE A CA 1
ATOM 836 C C . PHE A 1 107 ? -17.032 -7.645 21.174 1.00 96.81 107 PHE A C 1
ATOM 838 O O . PHE A 1 107 ? -16.537 -8.765 21.017 1.00 96.81 107 PHE A O 1
ATOM 845 N N . GLY A 1 108 ? -16.892 -6.967 22.315 1.00 94.81 108 GLY A N 1
ATOM 846 C CA . GLY A 1 108 ? -16.057 -7.445 23.417 1.00 94.81 108 GLY A CA 1
ATOM 847 C C . GLY A 1 108 ? -14.598 -7.582 22.977 1.00 94.81 108 GLY A C 1
ATOM 848 O O . GLY A 1 108 ? -13.966 -6.599 22.609 1.00 94.81 108 GLY A O 1
ATOM 849 N N . GLN A 1 109 ? -14.075 -8.808 22.992 1.00 96.31 109 GLN A N 1
ATOM 850 C CA . GLN A 1 109 ? -12.698 -9.113 22.586 1.00 96.31 109 GLN A CA 1
ATOM 851 C C . GLN A 1 109 ? -12.528 -9.338 21.079 1.00 96.31 109 GLN A C 1
ATOM 853 O O . GLN A 1 109 ? -11.418 -9.606 20.638 1.00 96.31 109 GLN A O 1
ATOM 858 N N . TRP A 1 110 ? -13.592 -9.257 20.282 1.00 97.56 110 TRP A N 1
ATOM 859 C CA . TRP A 1 110 ? -13.536 -9.499 18.841 1.00 97.56 110 TRP A CA 1
ATOM 860 C C . TRP A 1 110 ? -13.638 -8.194 18.061 1.00 97.56 110 TRP A C 1
ATOM 862 O O . TRP A 1 110 ? -14.493 -7.367 18.355 1.00 97.56 110 TRP A O 1
ATOM 872 N N . LEU A 1 111 ? -12.823 -8.041 17.024 1.00 98.12 111 LEU A N 1
ATOM 873 C CA . LEU A 1 111 ? -12.911 -6.966 16.036 1.00 98.12 111 LEU A CA 1
ATOM 874 C C . LEU A 1 111 ? -12.861 -7.582 14.635 1.00 98.12 111 LEU A C 1
ATOM 876 O O . LEU A 1 111 ? -11.787 -7.661 14.033 1.00 98.12 111 LEU A O 1
ATOM 880 N N . PRO A 1 112 ? -13.997 -8.083 14.119 1.00 98.25 112 PRO A N 1
ATOM 881 C CA . PRO A 1 112 ? -14.136 -8.341 12.696 1.00 98.25 112 PRO A CA 1
ATOM 882 C C . PRO A 1 112 ? -13.951 -7.043 11.908 1.00 98.25 112 PRO A C 1
ATOM 884 O O . PRO A 1 112 ? -14.431 -5.978 12.309 1.00 98.25 112 PRO A O 1
ATOM 887 N N . HIS A 1 113 ? -13.273 -7.142 10.772 1.00 98.31 113 HIS A N 1
ATOM 888 C CA . HIS A 1 113 ? -13.041 -6.027 9.873 1.00 98.31 113 HIS A CA 1
ATOM 889 C C . HIS A 1 113 ? -13.050 -6.477 8.416 1.00 98.31 113 HIS A C 1
ATOM 891 O O . HIS A 1 113 ? -12.806 -7.641 8.087 1.00 98.31 113 HIS A O 1
ATOM 897 N N . ILE A 1 114 ? -13.304 -5.518 7.538 1.00 98.31 114 ILE A N 1
ATOM 898 C CA . ILE A 1 114 ? -13.156 -5.667 6.098 1.00 98.31 114 ILE A CA 1
ATOM 899 C C . ILE A 1 114 ? -12.252 -4.562 5.575 1.00 98.31 114 ILE A C 1
ATOM 901 O O . ILE A 1 114 ? -12.263 -3.446 6.097 1.00 98.31 114 ILE A O 1
ATOM 905 N N . THR A 1 115 ? -11.491 -4.874 4.535 1.00 98.06 115 THR A N 1
ATOM 906 C CA . THR A 1 115 ? -10.593 -3.927 3.881 1.00 98.06 115 THR A CA 1
ATOM 907 C C . THR A 1 115 ? -10.807 -3.975 2.382 1.00 98.06 115 THR A C 1
ATOM 909 O O . THR A 1 115 ? -10.868 -5.051 1.792 1.00 98.06 115 THR A O 1
ATOM 912 N N . TYR A 1 116 ? -10.886 -2.805 1.767 1.00 97.31 116 TYR A N 1
ATOM 913 C CA . TYR A 1 116 ? -10.783 -2.620 0.330 1.00 97.31 116 TYR A CA 1
ATOM 914 C C . TYR A 1 116 ? -9.512 -1.834 0.042 1.00 97.31 116 TYR A C 1
ATOM 916 O O . TYR A 1 116 ? -9.253 -0.839 0.715 1.00 97.31 116 TYR A O 1
ATOM 924 N N . ALA A 1 117 ? -8.732 -2.258 -0.944 1.00 95.62 117 ALA A N 1
ATOM 925 C CA . ALA A 1 117 ? -7.564 -1.516 -1.389 1.00 95.62 117 ALA A CA 1
ATOM 926 C C . ALA A 1 117 ? -7.411 -1.581 -2.905 1.00 95.62 117 ALA A C 1
ATOM 928 O O . ALA A 1 117 ? -7.710 -2.607 -3.516 1.00 95.62 117 ALA A O 1
ATOM 929 N N . ARG A 1 118 ? -6.904 -0.504 -3.496 1.00 93.25 118 ARG A N 1
ATOM 930 C CA . ARG A 1 118 ? -6.560 -0.416 -4.911 1.00 93.25 118 ARG A CA 1
ATOM 931 C C . ARG A 1 118 ? -5.163 0.168 -5.062 1.00 93.25 118 ARG A C 1
ATOM 933 O O . ARG A 1 118 ? -4.787 1.074 -4.325 1.00 93.25 118 ARG A O 1
ATOM 940 N N . LEU A 1 119 ? -4.431 -0.364 -6.026 1.00 89.69 119 LEU A N 1
ATOM 941 C CA . LEU A 1 119 ? -3.145 0.125 -6.498 1.00 89.69 119 LEU A CA 1
ATOM 942 C C . LEU A 1 119 ? -3.247 0.261 -8.013 1.00 89.69 119 LEU A C 1
ATOM 944 O O . LEU A 1 119 ? -3.694 -0.685 -8.668 1.00 89.69 119 LEU A O 1
ATOM 948 N N . ASN A 1 120 ? -2.850 1.405 -8.551 1.00 87.19 120 ASN A N 1
ATOM 949 C CA . ASN A 1 120 ? -2.841 1.658 -9.980 1.00 87.19 120 ASN A CA 1
ATOM 950 C C . ASN A 1 120 ? -1.593 2.442 -10.379 1.00 87.19 120 ASN A C 1
ATOM 952 O O . ASN A 1 120 ? -1.249 3.419 -9.727 1.00 87.19 120 ASN A O 1
ATOM 956 N N . SER A 1 121 ? -0.974 2.043 -11.483 1.00 81.06 121 SER A N 1
ATOM 957 C CA . SER A 1 121 ? 0.056 2.829 -12.164 1.00 81.06 121 SER A CA 1
ATOM 958 C C . SER A 1 121 ? -0.615 3.764 -13.173 1.00 81.06 121 SER A C 1
ATOM 960 O O . SER A 1 121 ? -1.510 3.321 -13.898 1.00 81.06 121 SER A O 1
ATOM 962 N N . THR A 1 122 ? -0.239 5.042 -13.231 1.00 68.19 122 THR A N 1
ATOM 963 C CA . THR A 1 122 ? -0.980 6.080 -13.981 1.00 68.19 122 THR A CA 1
ATOM 964 C C . THR A 1 122 ? -0.395 6.435 -15.356 1.00 68.19 122 THR A C 1
ATOM 966 O O . THR A 1 122 ? -1.147 6.888 -16.216 1.00 68.19 122 THR A O 1
ATOM 969 N N . ASP A 1 123 ? 0.861 6.081 -15.658 1.00 64.44 123 ASP A N 1
ATOM 970 C CA . ASP A 1 123 ? 1.550 6.456 -16.919 1.00 64.44 123 ASP A CA 1
ATOM 971 C C . ASP A 1 123 ? 1.236 5.562 -18.134 1.00 64.44 123 ASP A C 1
ATOM 973 O O . ASP A 1 123 ? 2.120 4.964 -18.754 1.00 64.44 123 ASP A O 1
ATOM 977 N N . ASP A 1 124 ? -0.044 5.320 -18.433 1.00 55.69 124 ASP A N 1
ATOM 978 C CA . ASP A 1 124 ? -0.483 4.314 -19.430 1.00 55.69 124 ASP A CA 1
ATOM 979 C C . ASP A 1 124 ? -0.038 4.628 -20.876 1.00 55.69 124 ASP A C 1
ATOM 981 O O . ASP A 1 124 ? 0.017 3.740 -21.738 1.00 55.69 124 ASP A O 1
ATOM 985 N N . ASP A 1 125 ? 0.282 5.888 -21.163 1.00 52.16 125 ASP A N 1
ATOM 986 C CA . ASP A 1 125 ? 0.606 6.423 -22.484 1.00 52.16 125 ASP A CA 1
ATOM 987 C C . ASP A 1 125 ? 2.083 6.245 -22.878 1.00 52.16 125 ASP A C 1
ATOM 989 O O . ASP A 1 125 ? 2.368 5.955 -24.045 1.00 52.16 125 ASP A O 1
ATOM 993 N N . ILE A 1 126 ? 3.012 6.302 -21.920 1.00 50.50 126 ILE A N 1
ATOM 994 C CA . ILE A 1 126 ? 4.440 5.987 -22.126 1.00 50.50 126 ILE A CA 1
ATOM 995 C C . ILE A 1 126 ? 4.651 4.460 -22.259 1.00 50.50 126 ILE A C 1
ATOM 997 O O . ILE A 1 126 ? 5.543 3.997 -22.978 1.00 50.50 126 ILE A O 1
ATOM 1001 N N . ARG A 1 127 ? 3.756 3.659 -21.657 1.00 53.38 127 ARG A N 1
ATOM 1002 C CA . ARG A 1 127 ? 3.806 2.182 -21.571 1.00 53.38 127 ARG A CA 1
ATOM 1003 C C . ARG A 1 127 ? 3.435 1.425 -22.849 1.00 53.38 127 ARG A C 1
ATOM 1005 O O . ARG A 1 127 ? 3.763 0.244 -22.993 1.00 53.38 127 ARG A O 1
ATOM 1012 N N . ARG A 1 128 ? 2.766 2.067 -23.810 1.00 50.19 128 ARG A N 1
ATOM 1013 C CA . ARG A 1 128 ? 2.348 1.438 -25.077 1.00 50.19 128 ARG A CA 1
ATOM 1014 C C . ARG A 1 128 ? 3.336 1.718 -26.195 1.00 50.19 128 ARG A C 1
ATOM 1016 O O . ARG A 1 128 ? 3.101 2.537 -27.080 1.00 50.19 128 ARG A O 1
ATOM 1023 N N . ALA A 1 129 ? 4.430 0.971 -26.212 1.00 51.16 129 ALA A N 1
ATOM 1024 C CA . ALA A 1 129 ? 5.402 1.088 -27.283 1.00 51.16 129 ALA A CA 1
ATOM 1025 C C . ALA A 1 129 ? 5.737 -0.274 -27.919 1.00 51.16 129 ALA A C 1
ATOM 1027 O O . ALA A 1 129 ? 6.710 -0.914 -27.527 1.00 51.16 129 ALA A O 1
ATOM 1028 N N . PRO A 1 130 ? 5.111 -0.606 -29.068 1.00 57.31 130 PRO A N 1
ATOM 1029 C CA . PRO A 1 130 ? 5.792 -1.354 -30.140 1.00 57.31 130 PRO A CA 1
ATOM 1030 C C . PRO A 1 130 ? 7.142 -0.717 -30.566 1.00 57.31 130 PRO A C 1
ATOM 1032 O O . PRO A 1 130 ? 7.884 -1.275 -31.374 1.00 57.31 130 PRO A O 1
ATOM 1035 N N . ARG A 1 131 ? 7.489 0.460 -30.017 1.00 59.03 131 ARG A N 1
ATOM 1036 C CA . ARG A 1 131 ? 8.728 1.210 -30.241 1.00 59.03 131 ARG A CA 1
ATOM 1037 C C . ARG A 1 131 ? 9.972 0.513 -29.682 1.00 59.03 131 ARG A C 1
ATOM 1039 O O . ARG A 1 131 ? 10.966 0.490 -30.393 1.00 59.03 131 ARG A O 1
ATOM 1046 N N . ILE A 1 132 ? 9.937 -0.099 -28.489 1.00 65.50 132 ILE A N 1
ATOM 1047 C CA . ILE A 1 132 ? 11.128 -0.775 -27.917 1.00 65.50 132 ILE A CA 1
ATOM 1048 C C . ILE A 1 132 ? 11.529 -1.977 -28.784 1.00 65.50 132 ILE A C 1
ATOM 1050 O O . ILE A 1 132 ? 12.701 -2.150 -29.118 1.00 65.50 132 ILE A O 1
ATOM 1054 N N . GLU A 1 133 ? 10.545 -2.768 -29.218 1.00 70.69 133 GLU A N 1
ATOM 1055 C CA . GLU A 1 133 ? 10.764 -3.894 -30.130 1.00 70.69 133 GLU A CA 1
ATOM 1056 C C . GLU A 1 133 ? 11.275 -3.425 -31.503 1.00 70.69 133 GLU A C 1
ATOM 1058 O O . GLU A 1 133 ? 12.203 -4.011 -32.058 1.00 70.69 133 GLU A O 1
ATOM 1063 N N . THR A 1 134 ? 10.742 -2.312 -32.013 1.00 70.50 134 THR A N 1
ATOM 1064 C CA . THR A 1 134 ? 11.220 -1.689 -33.257 1.00 70.50 134 THR A CA 1
ATOM 1065 C C . THR A 1 134 ? 12.676 -1.220 -33.141 1.00 70.50 134 THR A C 1
ATOM 1067 O O . THR A 1 134 ? 13.467 -1.462 -34.048 1.00 70.50 134 THR A O 1
ATOM 1070 N N . ILE A 1 135 ? 13.067 -0.608 -32.017 1.00 71.00 135 ILE A N 1
ATOM 1071 C CA . ILE A 1 135 ? 14.448 -0.162 -31.764 1.00 71.00 135 ILE A CA 1
ATOM 1072 C C . ILE A 1 135 ? 15.396 -1.363 -31.695 1.00 71.00 135 ILE A C 1
ATOM 1074 O O . ILE A 1 135 ? 16.406 -1.383 -32.396 1.00 71.00 135 ILE A O 1
ATOM 1078 N N . LYS A 1 136 ? 15.044 -2.406 -30.931 1.00 72.19 136 LYS A N 1
ATOM 1079 C CA . LYS A 1 136 ? 15.820 -3.657 -30.848 1.00 72.19 136 LYS A CA 1
ATOM 1080 C C . LYS A 1 136 ? 16.078 -4.275 -32.228 1.00 72.19 136 LYS A C 1
ATOM 1082 O O . LYS A 1 136 ? 17.183 -4.760 -32.481 1.00 72.19 136 LYS A O 1
ATOM 1087 N N . ASN A 1 137 ? 15.070 -4.261 -33.100 1.00 76.19 137 ASN A N 1
ATOM 1088 C CA . ASN A 1 137 ? 15.146 -4.841 -34.442 1.00 76.19 137 ASN A CA 1
ATOM 1089 C C . ASN A 1 137 ? 15.973 -3.994 -35.427 1.00 76.19 137 ASN A C 1
ATOM 1091 O O . ASN A 1 137 ? 16.437 -4.527 -36.432 1.00 76.19 137 ASN A O 1
ATOM 1095 N N . ASN A 1 138 ? 16.194 -2.709 -35.131 1.00 79.56 138 ASN A N 1
ATOM 1096 C CA . ASN A 1 138 ? 17.025 -1.806 -35.935 1.00 79.56 138 ASN A CA 1
ATOM 1097 C C . ASN A 1 138 ? 18.502 -1.779 -35.499 1.00 79.56 138 ASN A C 1
ATOM 1099 O O . ASN A 1 138 ? 19.338 -1.217 -36.207 1.00 79.56 138 ASN A O 1
ATOM 1103 N N . LEU A 1 139 ? 18.840 -2.380 -34.354 1.00 81.75 139 LEU A N 1
ATOM 1104 C CA . LEU A 1 139 ? 20.218 -2.494 -33.875 1.00 81.75 139 LEU A CA 1
ATOM 1105 C C . LEU A 1 139 ? 20.923 -3.725 -34.474 1.00 81.75 139 LEU A C 1
ATOM 1107 O O . LEU A 1 139 ? 20.280 -4.754 -34.701 1.00 81.75 139 LEU A O 1
ATOM 1111 N N . PRO A 1 140 ? 22.254 -3.673 -34.691 1.00 83.25 140 PRO A N 1
ATOM 1112 C CA . PRO A 1 140 ? 23.007 -4.819 -35.189 1.00 83.25 140 PRO A CA 1
ATOM 1113 C C . PRO A 1 140 ? 22.832 -6.050 -34.293 1.00 83.25 140 PRO A C 1
ATOM 1115 O O . PRO A 1 140 ? 22.992 -5.975 -33.069 1.00 83.25 140 PRO A O 1
ATOM 1118 N N . ALA A 1 141 ? 22.536 -7.193 -34.914 1.00 80.19 141 ALA A N 1
ATOM 1119 C CA . ALA A 1 141 ? 22.325 -8.447 -34.203 1.00 80.19 141 ALA A CA 1
ATOM 1120 C C . ALA A 1 141 ? 23.566 -8.850 -33.384 1.00 80.19 141 ALA A C 1
ATOM 1122 O O . ALA A 1 141 ? 24.677 -8.886 -33.912 1.00 80.19 141 ALA A O 1
ATOM 1123 N N . GLY A 1 142 ? 23.381 -9.146 -32.096 1.00 73.62 142 GLY A N 1
ATOM 1124 C CA . GLY A 1 142 ? 24.454 -9.533 -31.171 1.00 73.62 142 GLY A CA 1
ATOM 1125 C C . GLY A 1 142 ? 25.319 -8.381 -30.645 1.00 73.62 142 GLY A C 1
ATOM 1126 O O . GLY A 1 142 ? 26.289 -8.635 -29.932 1.00 73.62 142 GLY A O 1
ATOM 1127 N N . SER A 1 143 ? 24.993 -7.124 -30.966 1.00 81.19 143 SER A N 1
ATOM 1128 C CA . SER A 1 143 ? 25.658 -5.960 -30.369 1.00 81.19 143 SER A CA 1
ATOM 1129 C C . SER A 1 143 ? 25.353 -5.839 -28.869 1.00 81.19 143 SER A C 1
ATOM 1131 O O . SER A 1 143 ? 24.285 -6.239 -28.400 1.00 81.19 143 SER A O 1
ATOM 1133 N N . ALA A 1 144 ? 26.278 -5.244 -28.108 1.00 74.94 144 ALA A N 1
ATOM 1134 C CA . ALA A 1 144 ? 26.061 -4.940 -26.689 1.00 74.94 144 ALA A CA 1
ATOM 1135 C C . ALA A 1 144 ? 24.812 -4.061 -26.469 1.00 74.94 144 ALA A C 1
ATOM 1137 O O . ALA A 1 144 ? 24.095 -4.227 -25.484 1.00 74.94 144 ALA A O 1
ATOM 1138 N N . ASP A 1 145 ? 24.525 -3.193 -27.434 1.00 76.44 145 ASP A N 1
ATOM 1139 C CA . ASP A 1 145 ? 23.373 -2.295 -27.473 1.00 76.44 145 ASP A CA 1
ATOM 1140 C C . ASP A 1 145 ? 22.056 -3.071 -27.613 1.00 76.44 145 ASP A C 1
ATOM 1142 O O . ASP A 1 145 ? 21.094 -2.822 -26.887 1.00 76.44 145 ASP A O 1
ATOM 1146 N N . GLN A 1 146 ? 22.030 -4.089 -28.479 1.00 76.81 146 GLN A N 1
ATOM 1147 C CA . GLN A 1 146 ? 20.874 -4.973 -28.617 1.00 76.81 146 GLN A CA 1
ATOM 1148 C C . GLN A 1 146 ? 20.608 -5.781 -27.334 1.00 76.81 146 GLN A C 1
ATOM 1150 O O . GLN A 1 146 ? 19.449 -5.987 -26.968 1.00 76.81 146 GLN A O 1
ATOM 1155 N N . ILE A 1 147 ? 21.660 -6.211 -26.627 1.00 72.75 147 ILE A N 1
ATOM 1156 C CA . ILE A 1 147 ? 21.548 -6.923 -25.340 1.00 72.75 147 ILE A CA 1
ATOM 1157 C C . ILE A 1 147 ? 20.994 -5.993 -24.249 1.00 72.75 147 ILE A C 1
ATOM 1159 O O . ILE A 1 147 ? 20.123 -6.401 -23.475 1.00 72.75 147 ILE A O 1
ATOM 1163 N N . ALA A 1 148 ? 21.454 -4.742 -24.202 1.00 70.06 148 ALA A N 1
ATOM 1164 C CA . ALA A 1 148 ? 20.977 -3.751 -23.241 1.00 70.06 148 ALA A CA 1
ATOM 1165 C C . ALA A 1 148 ? 19.484 -3.431 -23.443 1.00 70.06 148 ALA A C 1
ATOM 1167 O O . ALA A 1 148 ? 18.708 -3.503 -22.489 1.00 70.06 148 ALA A O 1
ATOM 1168 N N . VAL A 1 149 ? 19.049 -3.190 -24.686 1.00 73.81 149 VAL A N 1
ATOM 1169 C CA . VAL A 1 149 ? 17.630 -2.945 -25.014 1.00 73.81 149 VAL A CA 1
ATOM 1170 C C . VAL A 1 149 ? 16.757 -4.174 -24.728 1.00 73.81 149 VAL A C 1
ATOM 1172 O O . VAL A 1 149 ? 15.659 -4.037 -24.195 1.00 73.81 149 VAL A O 1
ATOM 1175 N N . ALA A 1 150 ? 17.238 -5.388 -25.019 1.00 73.31 150 ALA A N 1
ATOM 1176 C CA . ALA A 1 150 ? 16.506 -6.617 -24.701 1.00 73.31 150 ALA A CA 1
ATOM 1177 C C . ALA A 1 150 ? 16.343 -6.833 -23.185 1.00 73.31 150 ALA A C 1
ATOM 1179 O O . ALA A 1 150 ? 15.285 -7.271 -22.734 1.00 73.31 150 ALA A O 1
ATOM 1180 N N . THR A 1 151 ? 17.369 -6.489 -22.399 1.00 69.31 151 THR A N 1
ATOM 1181 C CA . THR A 1 151 ? 17.316 -6.541 -20.929 1.00 69.31 151 THR A CA 1
ATOM 1182 C C . THR A 1 151 ? 16.253 -5.581 -20.403 1.00 69.31 151 THR A C 1
ATOM 1184 O O . THR A 1 151 ? 15.389 -5.984 -19.628 1.00 69.31 151 THR A O 1
ATOM 1187 N N . VAL A 1 152 ? 16.244 -4.344 -20.899 1.00 69.19 152 VAL A N 1
ATOM 1188 C CA . VAL A 1 152 ? 15.229 -3.338 -20.567 1.00 69.19 152 VAL A CA 1
ATOM 1189 C C . VAL A 1 152 ? 13.815 -3.810 -20.932 1.00 69.19 152 VAL A C 1
ATOM 1191 O O . VAL A 1 152 ? 12.920 -3.781 -20.090 1.00 69.19 152 VAL A O 1
ATOM 1194 N N . GLN A 1 153 ? 13.620 -4.330 -22.148 1.00 72.19 153 GLN A N 1
ATOM 1195 C CA . 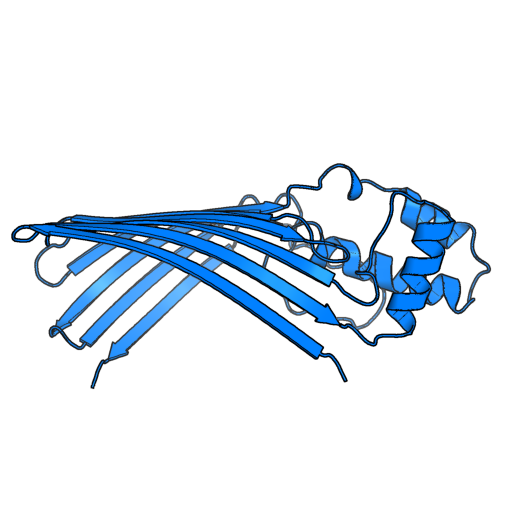GLN A 1 153 ? 12.329 -4.852 -22.611 1.00 72.19 153 GLN A CA 1
ATOM 1196 C C . GLN A 1 153 ? 11.791 -5.980 -21.713 1.00 72.19 153 GLN A C 1
ATOM 1198 O O . GLN A 1 153 ? 10.582 -6.107 -21.539 1.00 72.19 153 GLN A O 1
ATOM 1203 N N . SER A 1 154 ? 12.677 -6.803 -21.143 1.00 67.00 154 SER A N 1
ATOM 1204 C CA . SER A 1 154 ? 12.287 -7.922 -20.277 1.00 67.00 154 SER A CA 1
ATOM 1205 C C . SER A 1 154 ? 11.840 -7.496 -18.873 1.00 67.00 154 SER A C 1
ATOM 1207 O O . SER A 1 154 ? 11.023 -8.181 -18.262 1.00 67.00 154 SER A O 1
ATOM 1209 N N . LEU A 1 155 ? 12.350 -6.365 -18.376 1.00 65.44 155 LEU A N 1
ATOM 1210 C CA . LEU A 1 155 ? 12.047 -5.838 -17.041 1.00 65.44 155 LEU A CA 1
ATOM 1211 C C . LEU A 1 155 ? 10.888 -4.833 -17.059 1.00 65.44 155 LEU A C 1
ATOM 1213 O O . LEU A 1 155 ? 10.164 -4.710 -16.076 1.00 65.44 155 LEU A O 1
ATOM 1217 N N . ALA A 1 156 ? 10.679 -4.165 -18.190 1.00 66.25 156 ALA A N 1
ATOM 1218 C CA . ALA A 1 156 ? 9.635 -3.172 -18.414 1.00 66.25 156 ALA A CA 1
ATOM 1219 C C . ALA A 1 156 ? 8.229 -3.585 -17.911 1.00 66.25 156 ALA A C 1
ATOM 1221 O O . ALA A 1 156 ? 7.653 -2.855 -17.107 1.00 66.25 156 ALA A O 1
ATOM 1222 N N . PRO A 1 157 ? 7.669 -4.763 -18.266 1.00 64.06 157 PRO A N 1
ATOM 1223 C CA . PRO A 1 157 ? 6.327 -5.146 -17.808 1.00 64.06 157 PRO A CA 1
ATOM 1224 C C . PRO A 1 157 ? 6.207 -5.320 -16.288 1.00 64.06 157 PRO A C 1
ATOM 1226 O O . PRO A 1 157 ? 5.120 -5.172 -15.739 1.00 64.06 157 PRO A O 1
ATOM 1229 N N . ILE A 1 158 ? 7.314 -5.656 -15.620 1.00 58.31 158 ILE A N 1
ATOM 1230 C CA . ILE A 1 158 ? 7.388 -5.904 -14.173 1.00 58.31 158 ILE A CA 1
ATOM 1231 C C . ILE A 1 158 ? 7.400 -4.593 -13.388 1.00 58.31 158 ILE A C 1
ATOM 1233 O O . ILE A 1 158 ? 6.892 -4.523 -12.272 1.00 58.31 158 ILE A O 1
ATOM 1237 N N . LEU A 1 159 ? 8.006 -3.566 -13.972 1.00 61.72 159 LEU A N 1
ATOM 1238 C CA . LEU A 1 159 ? 8.266 -2.298 -13.307 1.00 61.72 159 LEU A CA 1
ATOM 1239 C C . LEU A 1 159 ? 7.178 -1.274 -13.606 1.00 61.72 159 LEU A C 1
ATOM 1241 O O . LEU A 1 159 ? 6.869 -0.462 -12.742 1.00 61.72 159 LEU A O 1
ATOM 1245 N N . TRP A 1 160 ? 6.566 -1.353 -14.789 1.00 67.00 160 TRP A N 1
ATOM 1246 C CA . TRP A 1 160 ? 5.704 -0.287 -15.289 1.00 67.00 160 TRP A CA 1
ATOM 1247 C C . TRP A 1 160 ? 4.221 -0.551 -15.177 1.00 67.00 160 TRP A C 1
ATOM 1249 O O . TRP A 1 160 ? 3.437 0.384 -15.150 1.00 67.00 160 TRP A O 1
ATOM 1259 N N . ASN A 1 161 ? 3.799 -1.808 -15.145 1.00 69.25 161 ASN A N 1
ATOM 1260 C CA . ASN A 1 161 ? 2.382 -2.091 -15.052 1.00 69.25 161 ASN A CA 1
ATOM 1261 C C . ASN A 1 161 ? 2.121 -2.759 -13.713 1.00 69.25 161 ASN A C 1
ATOM 1263 O O . ASN A 1 161 ? 2.398 -3.942 -13.518 1.00 69.25 161 ASN A O 1
ATOM 1267 N N . GLN A 1 162 ? 1.623 -1.961 -12.776 1.00 74.44 162 GLN A N 1
ATOM 1268 C CA . GLN A 1 162 ? 1.124 -2.426 -11.495 1.00 74.44 162 GLN A CA 1
ATOM 1269 C C . GLN A 1 162 ? -0.322 -1.973 -11.382 1.00 74.44 162 GLN A C 1
ATOM 1271 O O . GLN A 1 162 ? -0.607 -0.791 -11.21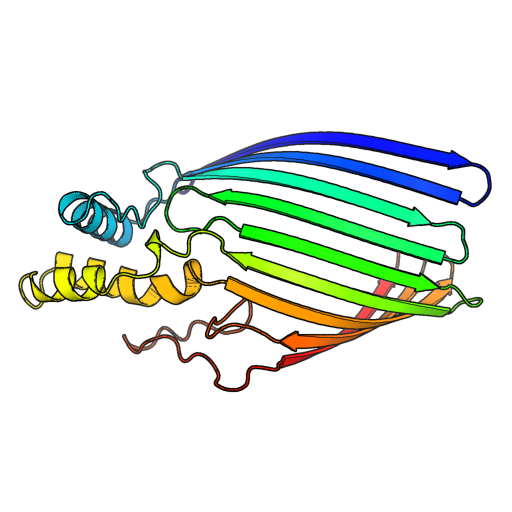3 1.00 74.44 162 GLN A O 1
ATOM 1276 N N . GLU A 1 163 ? -1.243 -2.919 -11.497 1.00 82.38 163 GLU A N 1
ATOM 1277 C CA . GLU A 1 163 ? -2.640 -2.698 -11.163 1.00 82.38 163 GLU A CA 1
ATOM 1278 C C . GLU A 1 163 ? -3.077 -3.847 -10.266 1.00 82.38 163 GLU A C 1
ATOM 1280 O O . GLU A 1 163 ? -2.719 -5.007 -10.481 1.00 82.38 163 GLU A O 1
ATOM 1285 N N . SER A 1 164 ? -3.793 -3.534 -9.195 1.00 86.94 164 SER A N 1
ATOM 1286 C CA . SER A 1 164 ? -4.465 -4.558 -8.410 1.00 86.94 164 SER A CA 1
ATOM 1287 C C . SER A 1 164 ? -5.573 -3.957 -7.570 1.00 86.94 164 SER A C 1
ATOM 1289 O O . SER A 1 164 ? -5.430 -2.880 -6.990 1.00 86.94 164 SER A O 1
ATOM 1291 N N . THR A 1 165 ? -6.656 -4.708 -7.443 1.00 90.81 165 THR A N 1
ATOM 1292 C CA . THR A 1 165 ? -7.710 -4.456 -6.466 1.00 90.81 165 THR A CA 1
ATOM 1293 C C . THR A 1 165 ? -7.697 -5.585 -5.452 1.00 90.81 165 THR A C 1
ATOM 1295 O O . THR A 1 165 ? -7.527 -6.748 -5.808 1.00 90.81 165 THR A O 1
ATOM 1298 N N . SER A 1 166 ? -7.857 -5.283 -4.169 1.00 92.50 166 SER A N 1
ATOM 1299 C CA . SER A 1 166 ? -7.907 -6.312 -3.140 1.00 92.50 166 SER A CA 1
ATOM 1300 C C . SER A 1 166 ? -9.004 -6.088 -2.117 1.00 92.50 166 SER A C 1
ATOM 1302 O O . SER A 1 166 ? -9.334 -4.961 -1.753 1.00 92.50 166 SER A O 1
ATOM 1304 N N . TYR A 1 167 ? -9.545 -7.208 -1.654 1.00 94.94 167 TYR A N 1
ATOM 1305 C CA . TYR A 1 167 ? -10.579 -7.295 -0.639 1.00 94.94 167 TYR A CA 1
ATOM 1306 C C . TYR A 1 167 ? -10.069 -8.209 0.463 1.00 94.94 167 TYR A C 1
ATOM 1308 O O . TYR A 1 167 ? -9.642 -9.325 0.174 1.00 94.94 167 TYR A O 1
ATOM 1316 N N . ALA A 1 168 ? -10.115 -7.769 1.712 1.00 96.31 168 ALA A N 1
ATOM 1317 C CA . ALA A 1 168 ? -9.780 -8.610 2.850 1.00 96.31 168 ALA A CA 1
ATOM 1318 C C . ALA A 1 168 ? -10.939 -8.673 3.836 1.00 96.31 168 ALA A C 1
ATOM 1320 O O . ALA A 1 168 ? -11.642 -7.688 4.054 1.00 96.31 168 ALA A O 1
ATOM 1321 N N . ILE A 1 169 ? -11.113 -9.843 4.437 1.00 97.56 169 ILE A N 1
ATOM 1322 C CA . ILE A 1 169 ? -11.955 -10.053 5.608 1.00 97.56 169 ILE A CA 1
ATOM 1323 C C . ILE A 1 169 ? -11.033 -10.584 6.692 1.00 97.56 169 ILE A C 1
ATOM 1325 O O . ILE A 1 169 ? -10.305 -11.555 6.473 1.00 97.56 169 ILE A O 1
ATOM 1329 N N . GLY A 1 170 ? -11.056 -9.950 7.854 1.00 97.38 170 GLY A N 1
ATOM 1330 C CA . GLY A 1 170 ? -10.225 -10.354 8.971 1.00 97.38 170 GLY A CA 1
ATOM 1331 C C . GLY A 1 170 ? -10.941 -10.227 10.298 1.00 97.38 170 GLY A C 1
ATOM 1332 O O . GLY A 1 170 ? -12.026 -9.656 10.410 1.00 97.38 170 GLY A O 1
ATOM 1333 N N . VAL A 1 171 ? -10.328 -10.812 11.313 1.00 97.94 171 VAL A N 1
ATOM 1334 C CA . VAL A 1 171 ? -10.779 -10.718 12.689 1.00 97.94 171 VAL A CA 1
ATOM 1335 C C . VAL A 1 171 ? -9.572 -10.593 13.601 1.00 97.94 171 VAL A C 1
ATOM 1337 O O . VAL A 1 171 ? -8.642 -11.398 13.538 1.00 97.94 171 VAL A O 1
ATOM 1340 N N . ASN A 1 172 ? -9.616 -9.584 14.466 1.00 97.31 172 ASN A N 1
ATOM 1341 C CA . ASN A 1 172 ? -8.694 -9.457 15.584 1.00 97.31 172 ASN A CA 1
ATOM 1342 C C . ASN A 1 172 ? -9.369 -9.978 16.855 1.00 97.31 172 ASN A C 1
ATOM 1344 O O . ASN A 1 172 ? -10.533 -9.666 17.115 1.00 97.31 172 ASN A O 1
ATOM 1348 N N . TYR A 1 173 ? -8.634 -10.748 17.648 1.00 96.88 173 TYR A N 1
ATOM 1349 C CA . TYR A 1 173 ? -9.031 -11.192 18.975 1.00 96.88 173 TYR A CA 1
ATOM 1350 C C . TYR A 1 173 ? -8.072 -10.638 20.027 1.00 96.88 173 TYR A C 1
ATOM 1352 O O . TYR A 1 173 ? -6.869 -10.903 19.985 1.00 96.88 173 TYR A O 1
ATOM 1360 N N . PHE A 1 174 ? -8.611 -9.884 20.980 1.00 95.75 174 PHE A N 1
ATOM 1361 C CA . PHE A 1 174 ? -7.865 -9.244 22.059 1.00 95.75 174 PHE A CA 1
ATOM 1362 C C . PHE A 1 174 ? -7.829 -10.165 23.284 1.00 95.75 174 PHE A C 1
ATOM 1364 O O . PHE A 1 174 ? -8.756 -10.176 24.097 1.00 95.75 174 PHE A O 1
ATOM 1371 N N . PHE A 1 175 ? -6.748 -10.937 23.432 1.00 95.12 175 PHE A N 1
ATOM 1372 C CA . PHE A 1 175 ? -6.531 -11.781 24.614 1.00 95.12 175 PHE A CA 1
ATOM 1373 C C . PHE A 1 175 ? -6.315 -10.923 25.867 1.00 95.12 175 PHE A C 1
ATOM 1375 O O . PHE A 1 175 ? -6.818 -11.239 26.944 1.00 95.12 175 PHE A O 1
ATOM 1382 N N . SER A 1 176 ? -5.595 -9.817 25.695 1.00 93.25 176 SER A N 1
ATOM 1383 C CA . SER A 1 176 ? -5.393 -8.743 26.664 1.00 93.25 176 SER A CA 1
ATOM 1384 C C . SER A 1 176 ? -5.165 -7.427 25.901 1.00 93.25 176 SER A C 1
ATOM 1386 O O . SER A 1 176 ? -5.033 -7.456 24.675 1.00 93.25 176 SER A O 1
ATOM 1388 N N . PRO A 1 177 ? -5.070 -6.269 26.578 1.00 88.12 177 PRO A N 1
ATOM 1389 C CA . PRO A 1 177 ? -4.689 -5.017 25.917 1.00 88.12 177 PRO A CA 1
ATOM 1390 C C . PRO A 1 177 ? -3.320 -5.051 25.211 1.00 88.12 177 PRO A C 1
ATOM 1392 O O . PRO A 1 177 ? -3.058 -4.194 24.376 1.00 88.12 177 PRO A O 1
ATOM 1395 N N . GLN A 1 178 ? -2.452 -6.014 25.540 1.00 93.94 178 GLN A N 1
ATOM 1396 C CA . GLN A 1 178 ? -1.090 -6.145 25.005 1.00 93.94 178 GLN A CA 1
ATOM 1397 C C . GLN A 1 178 ? -0.919 -7.304 24.014 1.00 93.94 178 GLN A C 1
ATOM 1399 O O . GLN A 1 178 ? 0.132 -7.404 23.385 1.00 93.94 178 GLN A O 1
ATOM 1404 N N . VAL A 1 179 ? -1.906 -8.201 23.906 1.00 96.00 179 VAL A N 1
ATOM 1405 C CA . VAL A 1 179 ? -1.810 -9.421 23.093 1.00 96.00 179 VAL A CA 1
ATOM 1406 C C . VAL A 1 179 ? -3.009 -9.524 22.165 1.00 96.00 179 VAL A C 1
ATOM 1408 O O . VAL A 1 179 ? -4.150 -9.684 22.614 1.00 96.00 179 VAL A O 1
ATOM 1411 N N . VAL A 1 180 ? -2.735 -9.499 20.862 1.00 96.94 180 VAL A N 1
ATOM 1412 C CA . VAL A 1 180 ? -3.757 -9.564 19.816 1.00 96.94 180 VAL A CA 1
ATOM 1413 C C . VAL A 1 180 ? -3.433 -10.687 18.844 1.00 96.94 180 VAL A C 1
ATOM 1415 O O . VAL A 1 180 ? -2.351 -10.744 18.267 1.00 96.94 180 VAL A O 1
ATOM 1418 N N . GLY A 1 181 ? -4.389 -11.588 18.639 1.00 96.94 181 GLY A N 1
ATOM 1419 C CA . GLY A 1 181 ? -4.357 -12.527 17.522 1.00 96.94 181 GLY A CA 1
ATOM 1420 C C . GLY A 1 181 ? -5.104 -11.943 16.333 1.00 96.94 181 GLY A C 1
ATOM 1421 O O . GLY A 1 181 ? -6.191 -11.402 16.510 1.00 96.94 181 GLY A O 1
ATOM 1422 N N . LYS A 1 182 ? -4.560 -12.081 15.127 1.00 97.56 182 LYS A N 1
ATOM 1423 C CA . LYS A 1 182 ? -5.204 -11.659 13.882 1.00 97.56 182 LYS A CA 1
ATOM 1424 C C . LYS A 1 182 ? -5.272 -12.822 12.905 1.00 97.56 182 LYS A C 1
ATOM 1426 O O . LYS A 1 182 ? -4.263 -13.472 12.635 1.00 97.56 182 LYS A O 1
ATOM 1431 N N . LEU A 1 183 ? -6.456 -13.036 12.344 1.00 97.19 183 LEU A N 1
ATOM 1432 C CA . LEU A 1 183 ? -6.688 -13.921 11.207 1.00 97.19 183 LEU A CA 1
ATOM 1433 C C . LEU A 1 183 ? -7.240 -13.090 10.050 1.00 97.19 183 LEU A C 1
ATOM 1435 O O . LEU A 1 183 ? -8.168 -12.311 10.248 1.00 97.19 183 LEU A O 1
ATOM 1439 N N . GLU A 1 184 ? -6.700 -13.263 8.848 1.00 96.25 184 GLU A N 1
ATOM 1440 C CA . GLU A 1 184 ? -7.130 -12.518 7.663 1.00 96.25 184 GLU A CA 1
ATOM 1441 C C . GLU A 1 184 ? -7.144 -13.414 6.422 1.00 96.25 184 GLU A C 1
ATOM 1443 O O . GLU A 1 184 ? -6.237 -14.217 6.201 1.00 96.25 184 GLU A O 1
ATOM 1448 N N . ALA A 1 185 ? -8.176 -13.253 5.598 1.00 95.25 185 ALA A N 1
ATOM 1449 C CA . ALA A 1 185 ? -8.252 -13.792 4.251 1.00 95.25 185 ALA A CA 1
ATOM 1450 C C . ALA A 1 185 ? -8.351 -12.623 3.268 1.00 95.25 185 ALA A C 1
ATOM 1452 O O . ALA A 1 185 ? -9.285 -11.823 3.340 1.00 95.25 185 ALA A O 1
ATOM 1453 N N . LYS A 1 186 ? -7.396 -12.532 2.345 1.00 93.56 186 LYS A N 1
ATOM 1454 C CA . LYS A 1 186 ? -7.296 -11.478 1.337 1.00 93.56 186 LYS A CA 1
ATOM 1455 C C . LYS A 1 186 ? -7.416 -12.075 -0.056 1.00 93.56 186 LYS A C 1
ATOM 1457 O O . LYS A 1 186 ? -6.729 -13.033 -0.389 1.00 93.56 186 LYS A O 1
ATOM 1462 N N . MET A 1 187 ? -8.262 -11.478 -0.879 1.00 90.75 187 MET A N 1
ATOM 1463 C CA . MET A 1 187 ? -8.386 -11.757 -2.300 1.00 90.75 187 MET A CA 1
ATOM 1464 C C . MET A 1 187 ? -7.814 -10.581 -3.085 1.00 90.75 187 MET A C 1
ATOM 1466 O O . MET A 1 187 ? -8.235 -9.446 -2.882 1.00 90.75 187 MET A O 1
ATOM 1470 N N . VAL A 1 188 ? -6.875 -10.853 -3.983 1.00 87.94 188 VAL A N 1
ATOM 1471 C CA . VAL A 1 188 ? -6.328 -9.886 -4.942 1.00 87.94 188 VAL A CA 1
ATOM 1472 C C . VAL A 1 188 ? -6.885 -10.222 -6.321 1.00 87.94 188 VAL A C 1
ATOM 1474 O O . VAL A 1 188 ? -6.825 -11.378 -6.735 1.00 87.94 188 VAL A O 1
ATOM 1477 N N . THR A 1 189 ? -7.447 -9.225 -6.999 1.00 86.50 189 THR A N 1
ATOM 1478 C CA . THR A 1 189 ? -8.099 -9.305 -8.310 1.00 86.50 189 THR A CA 1
ATOM 1479 C C . THR A 1 189 ? -7.700 -8.130 -9.203 1.00 86.50 189 THR A C 1
ATOM 1481 O O . THR A 1 189 ? -6.933 -7.259 -8.788 1.00 86.50 189 THR A O 1
ATOM 1484 N N . ASP A 1 190 ? -8.241 -8.113 -10.421 1.00 76.25 190 ASP A N 1
ATOM 1485 C CA . ASP A 1 190 ? -8.197 -6.995 -11.370 1.00 76.25 190 ASP A CA 1
ATOM 1486 C C . ASP A 1 190 ? -6.776 -6.502 -11.593 1.00 76.25 190 ASP A C 1
ATOM 1488 O O . ASP A 1 190 ? -6.460 -5.325 -11.462 1.00 76.25 190 ASP A O 1
ATOM 1492 N N . ARG A 1 191 ? -5.904 -7.461 -11.913 1.00 72.81 191 ARG A N 1
ATOM 1493 C CA . ARG A 1 191 ? -4.493 -7.196 -12.157 1.00 72.81 191 ARG A CA 1
ATOM 1494 C C . ARG A 1 191 ? -4.229 -6.672 -13.561 1.00 72.81 191 ARG A C 1
ATOM 1496 O O . ARG A 1 191 ? -3.090 -6.358 -13.847 1.00 72.81 191 ARG A O 1
ATOM 1503 N N . ASN A 1 192 ? -5.232 -6.622 -14.444 1.00 67.81 192 ASN A N 1
ATOM 1504 C CA . ASN A 1 192 ? -5.138 -6.086 -15.812 1.00 67.81 192 ASN A CA 1
ATOM 1505 C C . ASN A 1 192 ? -3.906 -6.589 -16.603 1.00 67.81 192 ASN A C 1
ATOM 1507 O O . ASN A 1 192 ? -3.214 -5.836 -17.285 1.00 67.81 192 ASN A O 1
ATOM 1511 N N . GLY A 1 193 ? -3.590 -7.883 -16.465 1.00 58.22 193 GLY A N 1
ATOM 1512 C CA . GLY A 1 193 ? -2.407 -8.473 -17.095 1.00 58.22 193 GLY A CA 1
ATOM 1513 C C . GLY A 1 193 ? -1.082 -7.990 -16.500 1.00 58.22 193 GLY A C 1
ATOM 1514 O O . GLY A 1 193 ? -0.084 -7.970 -17.206 1.00 58.22 193 GLY A O 1
ATOM 1515 N N . THR A 1 194 ? -1.058 -7.600 -15.226 1.00 61.28 194 THR A N 1
ATOM 1516 C CA . THR A 1 194 ? 0.151 -7.261 -14.467 1.00 61.28 194 THR A CA 1
ATOM 1517 C C . THR A 1 194 ? 0.550 -8.368 -13.517 1.00 61.28 194 THR A C 1
ATOM 1519 O O . THR A 1 194 ? -0.276 -9.140 -13.020 1.00 61.28 194 THR A O 1
ATOM 1522 N N . ILE A 1 195 ? 1.845 -8.430 -13.220 1.00 57.94 195 ILE A N 1
ATOM 1523 C CA . ILE A 1 195 ? 2.359 -9.361 -12.217 1.00 57.94 195 ILE A CA 1
ATOM 1524 C C . ILE A 1 195 ? 2.156 -8.855 -10.779 1.00 57.94 195 ILE A C 1
ATOM 1526 O O . ILE A 1 195 ? 2.214 -9.662 -9.849 1.00 57.94 195 ILE A O 1
ATOM 1530 N N . SER A 1 196 ? 1.818 -7.566 -10.589 1.00 62.38 196 SER A N 1
ATOM 1531 C CA . SER A 1 196 ? 1.635 -6.931 -9.273 1.00 62.38 196 SER A CA 1
ATOM 1532 C C . SER A 1 196 ? 2.790 -7.311 -8.313 1.00 62.38 196 SER A C 1
ATOM 1534 O O . SER A 1 196 ? 3.924 -7.494 -8.750 1.00 62.38 196 SER A O 1
ATOM 1536 N N . GLN A 1 197 ? 2.543 -7.456 -7.009 1.00 53.66 197 GLN A N 1
ATOM 1537 C CA . GLN A 1 197 ? 3.566 -7.774 -5.994 1.00 53.66 197 GLN A CA 1
ATOM 1538 C C . GLN A 1 197 ? 3.890 -9.280 -5.861 1.00 53.66 197 GLN A C 1
ATOM 1540 O O . GLN A 1 197 ? 4.536 -9.688 -4.895 1.00 53.66 197 GLN A O 1
ATOM 1545 N N . PHE A 1 198 ? 3.440 -10.137 -6.789 1.00 55.34 198 PHE A N 1
ATOM 1546 C CA . PHE A 1 198 ? 3.489 -11.594 -6.617 1.00 55.34 198 PHE A CA 1
ATOM 1547 C C . PHE A 1 198 ? 4.113 -12.322 -7.815 1.00 55.34 198 PHE A C 1
ATOM 1549 O O . PHE A 1 198 ? 3.378 -12.865 -8.630 1.00 55.34 198 PHE A O 1
ATOM 1556 N N . GLN A 1 199 ? 5.450 -12.418 -7.880 1.00 47.66 199 GLN A N 1
ATOM 1557 C CA . GLN A 1 199 ? 6.177 -13.684 -8.115 1.00 47.66 199 GLN A CA 1
ATOM 1558 C C . GLN A 1 199 ? 7.703 -13.510 -8.165 1.00 47.66 199 GLN A C 1
ATOM 1560 O O . GLN A 1 199 ? 8.222 -12.469 -8.555 1.00 47.66 199 GLN A O 1
ATOM 1565 N N . ASN A 1 200 ? 8.406 -14.603 -7.837 1.00 38.78 200 ASN A N 1
ATOM 1566 C CA . ASN A 1 200 ? 9.820 -14.836 -8.133 1.00 38.78 200 ASN A CA 1
ATOM 1567 C C . ASN A 1 200 ? 10.127 -14.516 -9.603 1.00 38.78 200 ASN A C 1
ATOM 1569 O O . ASN A 1 200 ? 9.694 -15.249 -10.494 1.00 38.78 200 ASN A O 1
ATOM 1573 N N . ALA A 1 201 ? 10.939 -13.489 -9.847 1.00 37.59 201 ALA A N 1
ATOM 1574 C CA . ALA A 1 201 ? 11.597 -13.294 -11.130 1.00 37.59 201 ALA A CA 1
ATOM 1575 C C . ALA A 1 201 ? 12.556 -14.473 -11.371 1.00 37.59 201 ALA A C 1
ATOM 1577 O O . ALA A 1 201 ? 13.712 -14.458 -10.955 1.00 37.59 201 ALA A O 1
ATOM 1578 N N . ASN A 1 202 ? 12.065 -15.541 -11.999 1.00 37.00 202 ASN A N 1
ATOM 1579 C CA . ASN A 1 202 ? 12.913 -16.625 -12.467 1.00 37.00 202 ASN A CA 1
ATOM 1580 C C . ASN A 1 202 ? 13.575 -16.154 -13.769 1.00 37.00 202 ASN A C 1
ATOM 1582 O O . ASN A 1 202 ? 13.034 -16.326 -14.855 1.00 37.00 202 ASN A O 1
ATOM 1586 N N . THR A 1 203 ? 14.726 -15.492 -13.655 1.00 43.72 203 THR A N 1
ATOM 1587 C CA . THR A 1 203 ? 15.483 -14.893 -14.770 1.00 43.72 203 THR A CA 1
ATOM 1588 C C . THR A 1 203 ? 16.360 -15.906 -15.517 1.00 43.72 203 THR A C 1
ATOM 1590 O O . THR A 1 203 ? 17.404 -15.563 -16.073 1.00 43.72 203 THR A O 1
ATOM 1593 N N . SER A 1 204 ? 15.957 -17.177 -15.564 1.00 37.97 204 SER A N 1
ATOM 1594 C CA . SER A 1 204 ? 16.665 -18.193 -16.343 1.00 37.97 204 SER A CA 1
ATOM 1595 C C . SER A 1 204 ? 16.179 -18.192 -17.798 1.00 37.97 204 SER A C 1
ATOM 1597 O O . SER A 1 204 ? 15.380 -19.019 -18.226 1.00 37.97 204 SER A O 1
ATOM 1599 N N . GLY A 1 205 ? 16.711 -17.243 -18.572 1.00 41.97 205 GLY A N 1
ATOM 1600 C CA . GLY A 1 205 ? 16.510 -17.131 -20.018 1.00 41.97 205 GLY A CA 1
ATOM 1601 C C . GLY A 1 205 ? 15.502 -16.049 -20.392 1.00 41.97 205 GLY A C 1
ATOM 1602 O O . GLY A 1 205 ? 14.500 -15.868 -19.714 1.00 41.97 205 GLY A O 1
ATOM 1603 N N . ALA A 1 206 ? 15.790 -15.323 -21.474 1.00 43.59 206 ALA A N 1
ATOM 1604 C CA . ALA A 1 206 ? 15.020 -14.202 -22.019 1.00 43.59 206 ALA A CA 1
ATOM 1605 C C . ALA A 1 206 ? 13.630 -14.608 -22.560 1.00 43.59 206 ALA A C 1
ATOM 1607 O O . ALA A 1 206 ? 13.310 -14.390 -23.727 1.00 43.59 206 ALA A O 1
ATOM 1608 N N . SER A 1 207 ? 12.813 -15.222 -21.713 1.00 44.50 207 SER A N 1
ATOM 1609 C CA . SER A 1 207 ? 11.398 -15.482 -21.942 1.00 44.50 207 SER A CA 1
ATOM 1610 C C . SER A 1 207 ? 10.627 -14.425 -21.162 1.00 44.50 207 SER A C 1
ATOM 1612 O O 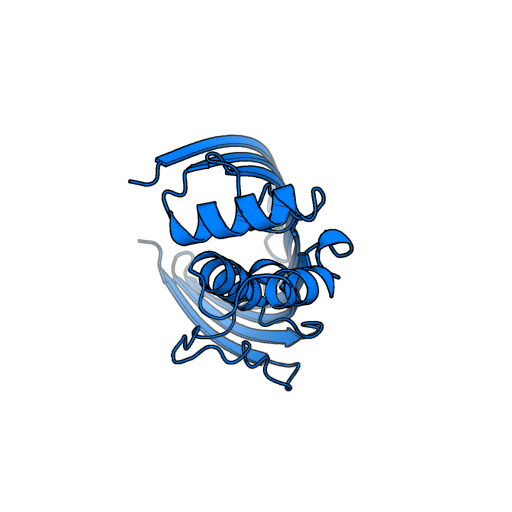. SER A 1 207 ? 10.966 -14.149 -20.012 1.00 44.50 207 SER A O 1
ATOM 1614 N N . ALA A 1 208 ? 9.636 -13.800 -21.799 1.00 52.34 208 ALA A N 1
ATOM 1615 C CA . ALA A 1 208 ? 8.797 -12.787 -21.168 1.00 52.34 208 ALA A CA 1
ATOM 1616 C C . ALA A 1 208 ? 8.275 -13.269 -19.797 1.00 52.34 208 ALA A C 1
ATOM 1618 O O . ALA A 1 208 ? 8.002 -14.467 -19.654 1.00 52.34 208 ALA A O 1
ATOM 1619 N N . PRO A 1 209 ? 8.131 -12.372 -18.801 1.00 52.12 209 PRO A N 1
ATOM 1620 C CA . PRO A 1 209 ? 7.527 -12.731 -17.525 1.00 52.12 209 PRO A CA 1
ATOM 1621 C C . PRO A 1 209 ? 6.183 -13.422 -17.775 1.00 52.12 209 PRO A C 1
ATOM 1623 O O . PRO A 1 209 ? 5.309 -12.877 -18.447 1.00 52.12 209 PRO A O 1
ATOM 1626 N N . VAL A 1 210 ? 6.043 -14.652 -17.276 1.00 53.72 210 VAL A N 1
ATOM 1627 C CA . VAL A 1 210 ? 4.790 -15.402 -17.371 1.00 53.72 210 VAL A CA 1
ATOM 1628 C C . VAL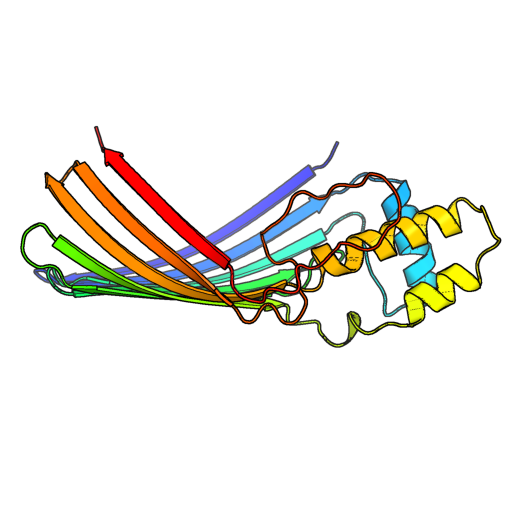 A 1 210 ? 3.829 -14.775 -16.378 1.00 53.72 210 VAL A C 1
ATOM 1630 O O . VAL A 1 210 ? 3.971 -14.947 -15.171 1.00 53.72 210 VAL A O 1
ATOM 1633 N N . ILE A 1 211 ? 2.874 -14.013 -16.896 1.00 57.06 211 ILE A N 1
ATOM 1634 C CA . ILE A 1 211 ? 1.812 -13.411 -16.099 1.00 57.06 211 ILE A CA 1
ATOM 1635 C C . ILE A 1 211 ? 0.777 -14.509 -15.864 1.00 57.06 211 ILE A C 1
ATOM 1637 O O . ILE A 1 211 ? 0.248 -15.032 -16.844 1.00 57.06 211 ILE A O 1
ATOM 1641 N N . PRO A 1 212 ? 0.512 -14.926 -14.613 1.00 57.75 212 PRO A N 1
ATOM 1642 C CA . PRO A 1 212 ? -0.454 -15.987 -14.367 1.00 57.75 212 PRO A CA 1
ATOM 1643 C C . PRO A 1 212 ? -1.832 -15.581 -14.902 1.00 57.75 212 PRO A C 1
ATOM 1645 O O . PRO A 1 212 ? -2.340 -14.533 -14.498 1.00 57.75 212 PRO A O 1
ATOM 1648 N N . ASP A 1 213 ? -2.436 -16.427 -15.746 1.00 57.69 213 ASP A N 1
ATOM 1649 C CA . ASP A 1 213 ? -3.780 -16.222 -16.317 1.00 57.69 213 ASP A CA 1
ATOM 1650 C C . ASP A 1 213 ? -4.866 -16.081 -15.238 1.00 57.69 213 ASP A C 1
ATOM 1652 O O . ASP A 1 213 ? -5.914 -15.471 -15.466 1.00 57.69 213 ASP A O 1
ATOM 1656 N N . ASP A 1 214 ? -4.636 -16.650 -14.049 1.00 63.38 214 ASP A N 1
ATOM 1657 C CA . ASP A 1 214 ? -5.597 -16.580 -12.956 1.00 63.38 214 ASP A CA 1
ATOM 1658 C C . ASP A 1 214 ? -5.608 -15.178 -12.350 1.00 63.38 214 ASP A C 1
ATOM 1660 O O . ASP A 1 214 ? -4.735 -14.791 -11.575 1.00 63.38 214 ASP A O 1
ATOM 1664 N N . ASN A 1 215 ? -6.616 -14.385 -12.696 1.00 68.06 215 ASN A N 1
ATOM 1665 C CA . ASN A 1 215 ? -6.762 -13.022 -12.200 1.00 68.06 215 ASN A CA 1
ATOM 1666 C C . ASN A 1 215 ? -7.094 -12.963 -10.696 1.00 68.06 215 ASN A C 1
ATOM 1668 O O . ASN A 1 215 ? -7.278 -11.869 -10.185 1.00 68.06 215 ASN A O 1
ATOM 1672 N N . ARG A 1 216 ? -7.182 -14.091 -9.971 1.00 76.44 216 ARG A N 1
ATOM 1673 C CA . ARG A 1 216 ? -7.506 -14.114 -8.537 1.00 76.44 216 ARG A CA 1
ATOM 1674 C C . ARG A 1 216 ? -6.442 -14.835 -7.720 1.00 76.44 216 ARG A C 1
ATOM 1676 O O . ARG A 1 216 ? -6.148 -15.999 -7.952 1.00 76.44 216 ARG A O 1
ATOM 1683 N N . ILE A 1 217 ? -5.930 -14.164 -6.693 1.00 81.19 217 ILE A N 1
ATOM 1684 C CA . ILE A 1 217 ? -4.999 -14.746 -5.720 1.00 81.19 217 ILE A CA 1
ATOM 1685 C C . ILE A 1 217 ? -5.638 -14.651 -4.337 1.00 81.19 217 ILE A C 1
ATOM 1687 O O . ILE A 1 217 ? -6.024 -13.562 -3.912 1.00 81.19 217 ILE A O 1
ATOM 1691 N N . LEU A 1 218 ? -5.748 -15.781 -3.635 1.00 86.44 218 LEU A N 1
ATOM 1692 C CA . LEU A 1 218 ? -6.175 -15.816 -2.236 1.00 86.44 218 LEU A CA 1
ATOM 1693 C C . LEU A 1 218 ? -4.961 -15.984 -1.324 1.00 86.44 218 LEU A C 1
ATOM 1695 O O . LEU A 1 218 ? -4.128 -16.863 -1.532 1.00 86.44 218 LEU A O 1
ATOM 1699 N N . ILE A 1 219 ? -4.886 -15.142 -0.301 1.00 86.69 219 ILE A N 1
ATOM 1700 C CA . ILE A 1 219 ? -3.806 -15.092 0.680 1.00 86.69 219 ILE A CA 1
ATOM 1701 C C . ILE A 1 219 ? -4.438 -15.216 2.059 1.00 86.69 219 ILE A C 1
ATOM 1703 O O . ILE A 1 219 ? -5.374 -14.486 2.385 1.00 86.69 219 ILE A O 1
ATOM 1707 N N . TYR A 1 220 ? -3.912 -16.125 2.871 1.00 91.44 220 TYR A N 1
ATOM 1708 C CA . TYR A 1 220 ? -4.339 -16.309 4.253 1.00 91.44 220 TYR A CA 1
ATOM 1709 C C . TYR A 1 220 ? -3.196 -15.924 5.181 1.00 91.44 220 TYR A C 1
ATOM 1711 O O . TYR A 1 220 ? -2.060 -16.354 4.983 1.00 91.44 220 TYR A O 1
ATOM 1719 N N . GLY A 1 221 ? -3.504 -15.111 6.185 1.00 89.69 221 GLY A N 1
ATOM 1720 C CA . GLY A 1 221 ? -2.548 -14.630 7.169 1.00 89.69 221 GLY A CA 1
ATOM 1721 C C . GLY A 1 221 ? -3.004 -14.962 8.581 1.00 89.69 221 GLY A C 1
ATOM 1722 O O . GLY A 1 221 ? -4.164 -14.750 8.933 1.00 89.69 221 GLY A O 1
ATOM 1723 N N . LEU A 1 222 ? -2.070 -15.451 9.389 1.00 91.31 222 LEU A N 1
ATOM 1724 C CA . LEU A 1 222 ? -2.209 -15.572 10.834 1.00 91.31 222 LEU A CA 1
ATOM 1725 C C . LEU A 1 222 ? -1.036 -14.831 11.467 1.00 91.31 222 LEU A C 1
ATOM 1727 O O . LEU A 1 222 ? 0.117 -15.119 11.149 1.00 91.31 222 LEU A O 1
ATOM 1731 N N . SER A 1 223 ? -1.326 -13.905 12.372 1.00 91.88 223 SER A N 1
ATOM 1732 C CA . SER A 1 223 ? -0.303 -13.213 13.151 1.00 91.88 223 SER A CA 1
ATOM 1733 C C . SER A 1 223 ? -0.717 -13.101 14.611 1.00 91.88 223 SER A C 1
ATOM 1735 O O . SER A 1 223 ? -1.902 -13.027 14.936 1.00 91.88 223 SER A O 1
ATOM 1737 N N . VAL A 1 224 ? 0.274 -13.079 15.495 1.00 89.38 224 VAL A N 1
ATOM 1738 C CA . VAL A 1 224 ? 0.094 -12.774 16.914 1.00 89.38 224 VAL A CA 1
ATOM 1739 C C . VAL A 1 224 ? 1.024 -11.619 17.230 1.00 89.38 224 VAL A C 1
ATOM 1741 O O . VAL A 1 224 ? 2.228 -11.730 17.009 1.00 89.38 224 VAL A O 1
ATOM 1744 N N . ASP A 1 225 ? 0.447 -10.523 17.700 1.00 87.56 225 ASP A N 1
ATOM 1745 C CA . ASP A 1 225 ? 1.176 -9.338 18.127 1.00 87.56 225 ASP A CA 1
ATOM 1746 C C . ASP A 1 225 ? 1.201 -9.282 19.657 1.00 87.56 225 ASP A C 1
ATOM 1748 O O . ASP A 1 225 ? 0.183 -9.529 20.317 1.00 87.56 225 ASP A O 1
ATOM 1752 N N . VAL A 1 226 ? 2.383 -9.015 20.207 1.00 87.31 226 VAL A N 1
ATOM 1753 C CA . VAL A 1 226 ? 2.662 -8.970 21.642 1.00 87.31 226 VAL A CA 1
ATOM 1754 C C . VAL A 1 226 ? 3.541 -7.759 21.915 1.00 87.31 226 VAL A C 1
ATOM 1756 O O . VAL A 1 226 ? 4.687 -7.706 21.468 1.00 87.31 226 VAL A O 1
ATOM 1759 N N . VAL A 1 227 ? 3.020 -6.813 22.692 1.00 82.25 227 VAL A N 1
ATOM 1760 C CA . VAL A 1 227 ? 3.780 -5.652 23.168 1.00 82.25 227 VAL A CA 1
ATOM 1761 C C . VAL A 1 227 ? 4.248 -5.924 24.601 1.00 82.25 227 VAL A C 1
ATOM 1763 O O . VAL A 1 227 ? 3.427 -6.257 25.459 1.00 82.25 227 VAL A O 1
ATOM 1766 N N . PHE A 1 228 ? 5.560 -5.820 24.842 1.00 63.34 228 PHE A N 1
ATOM 1767 C CA . PHE A 1 228 ? 6.203 -6.050 26.146 1.00 63.34 228 PHE A CA 1
ATOM 1768 C C . PHE A 1 228 ? 6.388 -4.758 26.942 1.00 63.34 228 PHE A C 1
ATOM 1770 O O . PHE A 1 228 ? 6.716 -3.724 26.316 1.00 63.34 228 PHE A O 1
#

Radius of gyration: 22.07 Å; chains: 1; bounding box: 46×35×63 Å

Secondary structure (DSSP, 8-state):
---EEEEEEEEEEEEEETTEEEEEEEEEEEEEE----HHHHHHHHHHHHH-TT---S--SSEEEEEEEEEEEEE-SSEEEEEEEEEEEE-SSS--EEEEEEEEEE-BTTEEEEEEEEEEEE--TTTS--HHHHHHHHHSPTT-HHHHHHHHHHHHHHHHH--EEEEEEEEEEEEEETTEEEEEEEEEEE--TT--TT------SSSPPP---S---EEEEEEEEEE--

Foldseek 3Di:
DKDKDKDKDKDKDWDDDQQKIKIKIKMKMKMKIADPDPLLVLLQVLVCVQPVLDQQAADSIKIKIKMKIWIWIGNPFKTKIKMWMWIDIPGNAATKIKIKIKIWGDDPQKTKMKMKMWMFGDPVPSLDDPPLVVSLVPDPPPDSNNVSSLVSVQCNLQRRQATKIKMKIKMWGPPDPFKIKIKMKMKIADRVQGQHPDDPPPVPDSDHPDRDPPRIDIDIDIDMGGDD